Protein AF-A0A210P667-F1 (afdb_monomer)

Foldseek 3Di:
DDVVVLVVLVVVLVVLVVVLVVCVVVVVDDPVVNVVSVVVSVVSVVVSVVVVVVVVCCVVWPAKAKAWPDQEFEDDAQAQKTKTKIFIAAQWKKWKAWPVNPDDIFIDTHHRRRITMTIRHHAQTKIWIWTDDPRHIYDTDIHGYHGDDPNNAKFWDWVQFDLPRAAEDDPPPPQKDKTKTFIAAQKKKFKFFVVVVRDGPDIDTQHRRRIDIDIDGFWDQDQPTDQKTKIFMWIDDPRHDIDGPGMHIYGYPNHDDDPDPDDDLVVQLLVQLQVCAPPQQAPDWDADLVQLEIEGEHEQCVVVDDPVRVVVSVSVSQSSNQSSCVVSVHPRGKYFYAYPVGHTQWIDDPPDDIDGPD

Structure (mmCIF, N/CA/C/O backbone):
data_AF-A0A210P667-F1
#
_entry.id   AF-A0A210P667-F1
#
loop_
_atom_site.group_PDB
_atom_site.id
_atom_site.type_symbol
_atom_site.label_atom_id
_atom_site.label_alt_id
_atom_site.label_comp_id
_atom_site.label_asym_id
_atom_site.label_entity_id
_atom_site.label_seq_id
_atom_site.pdbx_PDB_ins_code
_atom_site.Cartn_x
_atom_site.Cartn_y
_atom_site.Cartn_z
_atom_site.occupancy
_atom_site.B_iso_or_equiv
_atom_site.auth_seq_id
_atom_site.auth_comp_id
_atom_site.auth_asym_id
_atom_site.auth_atom_id
_atom_site.pdbx_PDB_model_num
ATOM 1 N N . MET A 1 1 ? -23.126 5.119 45.490 1.00 53.50 1 MET A N 1
ATOM 2 C CA . MET A 1 1 ? -23.724 5.526 46.783 1.00 53.50 1 MET A CA 1
ATOM 3 C C . MET A 1 1 ? -23.906 4.265 47.613 1.00 53.50 1 MET A C 1
ATOM 5 O O . MET A 1 1 ? -24.492 3.319 47.110 1.00 53.50 1 MET A O 1
ATOM 9 N N . ASN A 1 2 ? -23.293 4.181 48.795 1.00 64.62 2 ASN A N 1
ATOM 10 C CA . ASN A 1 2 ? -23.228 2.934 49.566 1.00 64.62 2 ASN A CA 1
ATOM 11 C C . ASN A 1 2 ? -24.644 2.551 50.045 1.00 64.62 2 ASN A C 1
ATOM 13 O O . ASN A 1 2 ? -25.332 3.416 50.583 1.00 64.62 2 ASN A O 1
ATOM 17 N N . TYR A 1 3 ? -25.098 1.305 49.856 1.00 65.88 3 TYR A N 1
ATOM 18 C CA . TYR A 1 3 ? -26.460 0.865 50.236 1.00 65.88 3 TYR A CA 1
ATOM 19 C C . TYR A 1 3 ? -26.796 1.185 51.700 1.00 65.88 3 TYR A C 1
ATOM 21 O O . TYR A 1 3 ? -27.927 1.541 52.026 1.00 65.88 3 TYR A O 1
ATOM 29 N N . PHE A 1 4 ? -25.774 1.163 52.555 1.00 73.19 4 PHE A N 1
ATOM 30 C CA . PHE A 1 4 ? -25.828 1.609 53.942 1.00 73.19 4 PHE A CA 1
ATOM 31 C C . PHE A 1 4 ? -26.403 3.026 54.107 1.00 73.19 4 PHE A C 1
ATOM 33 O O . PHE A 1 4 ? -27.243 3.252 54.970 1.00 73.19 4 PHE A O 1
ATOM 40 N N . TRP A 1 5 ? -26.007 3.973 53.251 1.00 69.62 5 TRP A N 1
ATOM 41 C CA . TRP A 1 5 ? -26.458 5.365 53.312 1.00 69.62 5 TRP A CA 1
ATOM 42 C C . TRP A 1 5 ? -27.944 5.499 52.957 1.00 69.62 5 TRP A C 1
ATOM 44 O O . TRP A 1 5 ? -28.664 6.252 53.607 1.00 69.62 5 TRP A O 1
ATOM 54 N N . ILE A 1 6 ? -28.428 4.741 51.967 1.00 70.25 6 ILE A N 1
ATOM 55 C CA . ILE A 1 6 ? -29.850 4.734 51.587 1.00 70.25 6 ILE A CA 1
ATOM 56 C C . ILE A 1 6 ? -30.690 4.158 52.732 1.00 70.25 6 ILE A C 1
ATOM 58 O O . ILE A 1 6 ? -31.648 4.792 53.169 1.00 70.25 6 ILE A O 1
ATOM 62 N N . ILE A 1 7 ? -30.289 3.000 53.267 1.00 75.88 7 ILE A N 1
ATOM 63 C CA . ILE A 1 7 ? -30.988 2.327 54.371 1.00 75.88 7 ILE A CA 1
ATOM 64 C C . ILE A 1 7 ? -31.008 3.213 55.622 1.00 75.88 7 ILE A C 1
ATOM 66 O O . ILE A 1 7 ? -32.058 3.378 56.241 1.00 75.88 7 ILE A O 1
ATOM 70 N N . PHE A 1 8 ? -29.880 3.842 55.963 1.00 79.88 8 PHE A N 1
ATOM 71 C CA . PHE A 1 8 ? -29.777 4.744 57.108 1.00 79.88 8 PHE A CA 1
ATOM 72 C C . PHE A 1 8 ? -30.735 5.939 56.998 1.00 79.88 8 PHE A C 1
ATOM 74 O O . PHE A 1 8 ? -31.444 6.238 57.956 1.00 79.88 8 PHE A O 1
ATOM 81 N N . ASN A 1 9 ? -30.822 6.590 55.831 1.00 76.88 9 ASN A N 1
ATOM 82 C CA . ASN A 1 9 ? -31.728 7.732 55.656 1.00 76.88 9 ASN A CA 1
ATOM 83 C C . ASN A 1 9 ? -33.201 7.321 55.659 1.00 76.88 9 ASN A C 1
ATOM 85 O O . ASN A 1 9 ? -34.017 8.029 56.244 1.00 76.88 9 ASN A O 1
ATOM 89 N N . VAL A 1 10 ? -33.550 6.173 55.067 1.00 78.25 10 VAL A N 1
ATOM 90 C CA . VAL A 1 10 ? -34.922 5.642 55.140 1.00 78.25 10 VAL A CA 1
ATOM 91 C C . VAL A 1 10 ? -35.311 5.376 56.594 1.00 78.25 10 VAL A C 1
ATOM 93 O O . VAL A 1 10 ? -36.377 5.809 57.029 1.00 78.25 10 VAL A O 1
ATOM 96 N N . LEU A 1 11 ? -34.435 4.735 57.374 1.00 82.62 11 LEU A N 1
ATOM 97 C CA . LEU A 1 11 ? -34.672 4.490 58.799 1.00 82.62 11 LEU A CA 1
ATOM 98 C C . LEU A 1 11 ? -34.807 5.795 59.596 1.00 82.62 11 LEU A C 1
ATOM 100 O O . LEU A 1 11 ? -35.675 5.889 60.463 1.00 82.62 11 LEU A O 1
ATOM 104 N N . LEU A 1 12 ? -34.004 6.812 59.278 1.00 82.00 12 LEU A N 1
ATOM 105 C CA . LEU A 1 12 ? -34.053 8.117 59.938 1.00 82.00 12 LEU A CA 1
ATOM 106 C C . LEU A 1 12 ? -35.362 8.867 59.636 1.00 82.00 12 LEU A C 1
ATOM 108 O O . LEU A 1 12 ? -35.978 9.415 60.550 1.00 82.00 12 LEU A O 1
ATOM 112 N N . ILE A 1 13 ? -35.837 8.827 58.386 1.00 79.75 13 ILE A N 1
ATOM 113 C CA . ILE A 1 13 ? -37.135 9.393 57.984 1.00 79.75 13 ILE A CA 1
ATOM 114 C C . ILE A 1 13 ? -38.283 8.657 58.688 1.00 79.75 13 ILE A C 1
ATOM 116 O O . ILE A 1 13 ? -39.168 9.298 59.252 1.00 79.75 13 ILE A O 1
ATOM 120 N N . VAL A 1 14 ? -38.260 7.320 58.722 1.00 81.75 14 VAL A N 1
ATOM 121 C CA . VAL A 1 14 ? -39.281 6.519 59.423 1.00 81.75 14 VAL A CA 1
ATOM 122 C C . VAL A 1 14 ? -39.292 6.829 60.923 1.00 81.75 14 VAL A C 1
ATOM 124 O O . VAL A 1 14 ? -40.366 6.995 61.503 1.00 81.75 14 VAL A O 1
ATOM 127 N N . ALA A 1 15 ? -38.121 6.974 61.550 1.00 81.81 15 ALA A N 1
ATOM 128 C CA . ALA A 1 15 ? -38.004 7.346 62.957 1.00 81.81 15 ALA A CA 1
ATOM 129 C C . ALA A 1 15 ? -38.554 8.757 63.238 1.00 81.81 15 ALA A C 1
ATOM 131 O O . ALA A 1 15 ? -39.263 8.944 64.228 1.00 81.81 15 ALA A O 1
ATOM 132 N N . LEU A 1 16 ? -38.288 9.728 62.356 1.00 80.44 16 LEU A N 1
ATOM 133 C CA . LEU A 1 16 ? -38.834 11.086 62.449 1.00 80.44 16 LEU A CA 1
ATOM 134 C C . LEU A 1 16 ? -40.361 11.091 62.303 1.00 80.44 16 LEU A C 1
ATOM 136 O O . LEU A 1 16 ? -41.044 11.659 63.153 1.00 80.44 16 LEU A O 1
ATOM 140 N N . ILE A 1 17 ? -40.908 10.397 61.299 1.00 78.69 17 ILE A N 1
ATOM 141 C CA . ILE A 1 17 ? -42.362 10.272 61.090 1.00 78.69 17 ILE A CA 1
ATOM 142 C C . ILE A 1 17 ? -43.026 9.597 62.296 1.00 78.69 17 ILE A C 1
ATOM 144 O O . ILE A 1 17 ? -44.052 10.070 62.792 1.00 78.69 17 ILE A O 1
ATOM 148 N N . TYR A 1 18 ? -42.434 8.517 62.809 1.00 82.19 18 TYR A N 1
ATOM 149 C CA . TYR A 1 18 ? -42.928 7.825 63.997 1.00 82.19 18 TYR A CA 1
ATOM 150 C C . TYR A 1 18 ? -42.917 8.735 65.233 1.00 82.19 18 TYR A C 1
ATOM 152 O O . TYR A 1 18 ? -43.904 8.802 65.974 1.00 82.19 18 TYR A O 1
ATOM 160 N N . TRP A 1 19 ? -41.831 9.485 65.443 1.00 79.25 19 TRP A N 1
ATOM 161 C CA . TRP A 1 19 ? -41.716 10.442 66.542 1.00 79.25 19 TRP A CA 1
ATOM 162 C C . TRP A 1 19 ? -42.732 11.585 66.427 1.00 79.25 19 TRP A C 1
ATOM 164 O O . TRP A 1 19 ? -43.348 11.956 67.430 1.00 79.25 19 TRP A O 1
ATOM 174 N N . MET A 1 20 ? -42.976 12.092 65.215 1.00 73.38 20 MET A N 1
ATOM 175 C CA . MET A 1 20 ? -44.010 13.091 64.937 1.00 73.38 20 MET A CA 1
ATOM 176 C C . MET A 1 20 ? -45.410 12.564 65.273 1.00 73.38 20 MET A C 1
ATOM 178 O O . MET A 1 20 ? -46.147 13.224 66.009 1.00 73.38 20 MET A O 1
ATOM 182 N N . PHE A 1 21 ? -45.760 11.359 64.807 1.00 75.31 21 PHE A N 1
ATOM 183 C CA . PHE A 1 21 ? -47.050 10.719 65.096 1.00 75.31 21 PHE A CA 1
ATOM 184 C C . PHE A 1 21 ? -47.259 10.497 66.597 1.00 75.31 21 PHE A C 1
ATOM 186 O O . PHE A 1 21 ? -48.329 10.790 67.140 1.00 75.31 21 PHE A O 1
ATOM 193 N N . ARG A 1 22 ? -46.224 10.011 67.290 1.00 77.06 22 ARG A N 1
ATOM 194 C CA . ARG A 1 22 ? -46.264 9.773 68.737 1.00 77.06 22 ARG A CA 1
AT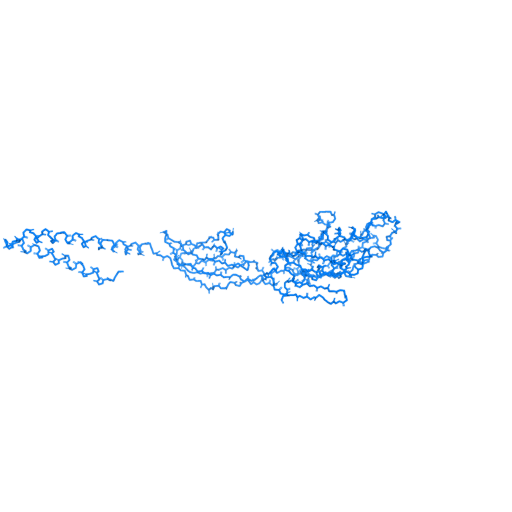OM 195 C C . ARG A 1 22 ? -46.409 11.079 69.523 1.00 77.06 22 ARG A C 1
ATOM 197 O O . ARG A 1 22 ? -47.236 11.154 70.433 1.00 77.06 22 ARG A O 1
ATOM 204 N N . SER A 1 23 ? -45.648 12.109 69.157 1.00 69.81 23 SER A N 1
ATOM 205 C CA . SER A 1 23 ? -45.685 13.427 69.802 1.00 69.81 23 SER A CA 1
ATOM 206 C C . SER A 1 23 ? -47.034 14.117 69.608 1.00 69.81 23 SER A C 1
ATOM 208 O O . SER A 1 23 ? -47.605 14.617 70.578 1.00 69.81 23 SER A O 1
ATOM 210 N N . TYR A 1 24 ? -47.594 14.059 68.397 1.00 69.31 24 TYR A N 1
ATOM 211 C CA . TYR A 1 24 ? -48.928 14.575 68.085 1.00 69.31 24 TYR A CA 1
ATOM 212 C C . TYR A 1 24 ? -50.022 13.908 68.938 1.00 69.31 24 TYR A C 1
ATOM 214 O O . TYR A 1 24 ? -50.833 14.594 69.561 1.00 69.31 24 TYR A O 1
ATOM 222 N N . LYS A 1 25 ? -49.994 12.572 69.062 1.00 71.44 25 LYS A N 1
ATOM 223 C CA . LYS A 1 25 ? -50.980 11.806 69.849 1.00 71.44 25 LYS A CA 1
ATOM 224 C C . LYS A 1 25 ? -50.902 12.093 71.357 1.00 71.44 25 LYS A C 1
ATOM 226 O O . LYS A 1 25 ? -51.908 12.002 72.053 1.00 71.44 25 LYS A O 1
ATOM 231 N N . SER A 1 26 ? -49.727 12.477 71.861 1.00 68.88 26 SER A N 1
ATOM 232 C CA . SER A 1 26 ? -49.485 12.757 73.287 1.00 68.88 26 SER A CA 1
ATOM 233 C C . SER A 1 26 ? -49.963 14.133 73.785 1.00 68.88 26 SER A C 1
ATOM 235 O O . SER A 1 26 ? -49.822 14.420 74.972 1.00 68.88 26 SER A O 1
ATOM 237 N N . LYS A 1 27 ? -50.477 15.012 72.907 1.00 62.75 27 LYS A N 1
ATOM 238 C CA . LYS A 1 27 ? -50.853 16.419 73.192 1.00 62.75 27 LYS A CA 1
ATOM 239 C C . LYS A 1 27 ? -49.737 17.327 73.761 1.00 62.75 27 LYS A C 1
ATOM 241 O O . LYS A 1 27 ? -49.975 18.518 73.928 1.00 62.75 27 LYS A O 1
ATOM 246 N N . LYS A 1 28 ? -48.508 16.834 73.976 1.00 63.00 28 LYS A N 1
ATOM 247 C CA . LYS A 1 28 ? -47.304 17.619 74.335 1.00 63.00 28 LYS A CA 1
ATOM 248 C C . LYS A 1 28 ? -46.491 18.031 73.099 1.00 63.00 28 LYS A C 1
ATOM 250 O O . LYS A 1 28 ? -45.280 17.831 73.045 1.00 63.00 28 LYS A O 1
ATOM 255 N N . TYR A 1 29 ? -47.147 18.552 72.065 1.00 63.81 29 TYR A N 1
ATOM 256 C CA . TYR A 1 29 ? -46.467 18.848 70.804 1.00 63.81 29 TYR A CA 1
ATOM 257 C C . TYR A 1 29 ? -45.918 20.283 70.787 1.00 63.81 29 TYR A C 1
ATOM 259 O O . TYR A 1 29 ? -46.645 21.251 71.003 1.00 63.81 29 TYR A O 1
ATOM 267 N N . ASN A 1 30 ? -44.619 20.419 70.515 1.00 73.81 30 ASN A N 1
ATOM 268 C CA . ASN A 1 30 ? -43.990 21.707 70.243 1.00 73.81 30 ASN A CA 1
ATOM 269 C C . ASN A 1 30 ? -44.111 22.004 68.740 1.00 73.81 30 ASN A C 1
ATOM 271 O O . ASN A 1 30 ? -43.529 21.291 67.917 1.00 73.81 30 ASN A O 1
ATOM 275 N N . LYS A 1 31 ? -44.861 23.059 68.389 1.00 70.94 31 LYS A N 1
ATOM 276 C CA . LYS A 1 31 ? -45.136 23.439 66.992 1.00 70.94 31 LYS A CA 1
ATOM 277 C C . LYS A 1 31 ? -43.866 23.661 66.178 1.00 70.94 31 LYS A C 1
ATOM 279 O O . LYS A 1 31 ? -43.804 23.262 65.020 1.00 70.94 31 LYS A O 1
ATOM 284 N N . ILE A 1 32 ? -42.848 24.245 66.805 1.00 73.50 32 ILE A N 1
ATOM 285 C CA . ILE A 1 32 ? -41.579 24.583 66.161 1.00 73.50 32 ILE A CA 1
ATOM 286 C C . ILE A 1 32 ? -40.814 23.302 65.806 1.00 73.50 32 ILE A C 1
ATOM 288 O O . ILE A 1 32 ? -40.391 23.139 64.666 1.00 73.50 32 ILE A O 1
ATOM 292 N N . LEU A 1 33 ? -40.714 22.348 66.740 1.00 69.75 33 LEU A N 1
ATOM 293 C CA . LEU A 1 33 ? -40.039 21.067 66.491 1.00 69.75 33 LEU A CA 1
ATOM 294 C C . LEU A 1 33 ? -40.752 20.226 65.425 1.00 69.75 33 LEU A C 1
ATOM 296 O O . LEU A 1 33 ? -40.092 19.562 64.629 1.00 69.75 33 LEU A O 1
ATOM 300 N N . PHE A 1 34 ? -42.084 20.285 65.368 1.00 71.69 34 PHE A N 1
ATOM 301 C CA . PHE A 1 34 ? -42.852 19.604 64.326 1.00 71.69 34 PHE A CA 1
ATOM 302 C C . PHE A 1 34 ? -42.554 20.179 62.935 1.00 71.69 34 PHE A C 1
ATOM 304 O O . PHE A 1 34 ? -42.222 19.426 62.021 1.00 71.69 34 PHE A O 1
ATOM 311 N N . VAL A 1 35 ? -42.587 21.506 62.777 1.00 75.94 35 VAL A N 1
ATOM 312 C CA . VAL A 1 35 ? -42.268 22.164 61.497 1.00 75.94 35 VAL A CA 1
ATOM 313 C C . VAL A 1 35 ? -40.822 21.884 61.075 1.00 75.94 35 VAL A C 1
ATOM 315 O O . VAL A 1 35 ? -40.589 21.521 59.924 1.00 75.94 35 VAL A O 1
ATOM 318 N N . ILE A 1 36 ? -39.864 21.949 62.007 1.00 77.88 36 ILE A N 1
ATOM 319 C CA . ILE A 1 36 ? -38.461 21.596 61.738 1.00 77.88 36 ILE A CA 1
ATOM 320 C C . ILE A 1 36 ? -38.349 20.144 61.254 1.00 77.88 36 ILE A C 1
ATOM 322 O O . ILE A 1 36 ? -37.668 19.885 60.268 1.00 77.88 36 ILE A O 1
ATOM 326 N N . SER A 1 37 ? -39.053 19.197 61.884 1.00 70.56 37 SER A N 1
ATOM 327 C CA . SER A 1 37 ? -39.006 17.785 61.476 1.00 70.56 37 SER A CA 1
ATOM 328 C C . SER A 1 37 ? -39.593 17.527 60.082 1.00 70.56 37 SER A C 1
ATOM 330 O O . SER A 1 37 ? -39.047 16.707 59.340 1.00 70.56 37 SER A O 1
ATOM 332 N N . VAL A 1 38 ? -40.639 18.263 59.679 1.00 75.56 38 VAL A N 1
ATOM 333 C CA . VAL A 1 38 ? -41.187 18.216 58.311 1.00 75.56 38 VAL A CA 1
ATOM 334 C C . VAL A 1 38 ? -40.153 18.732 57.313 1.00 75.56 38 VAL A C 1
ATOM 336 O O . VAL A 1 38 ? -39.873 18.060 56.324 1.00 75.56 38 VAL A O 1
ATOM 339 N N . ILE A 1 39 ? -39.548 19.891 57.592 1.00 79.12 39 ILE A N 1
ATOM 340 C CA . ILE A 1 39 ? -38.541 20.508 56.719 1.00 79.12 39 ILE A CA 1
ATOM 341 C C . ILE A 1 39 ? -37.332 19.578 56.552 1.00 79.12 39 ILE A C 1
ATOM 343 O O . ILE A 1 39 ? -36.920 19.308 55.427 1.00 79.12 39 ILE A O 1
ATOM 347 N N . VAL A 1 40 ? -36.808 19.025 57.651 1.00 79.81 40 VAL A N 1
ATOM 348 C CA . VAL A 1 40 ? -35.687 18.070 57.624 1.00 79.81 40 VAL A CA 1
ATOM 349 C C . VAL A 1 40 ? -36.051 16.818 56.822 1.00 79.81 40 VAL A C 1
ATOM 351 O O . VAL A 1 40 ? -35.256 16.374 56.000 1.00 79.81 40 VAL A O 1
ATOM 354 N N . SER A 1 41 ? -37.262 16.280 56.987 1.00 72.06 41 SER A N 1
ATOM 355 C CA . SER A 1 41 ? -37.706 15.098 56.235 1.00 72.06 41 SER A CA 1
ATOM 356 C C . SER A 1 41 ? -37.789 15.371 54.729 1.00 72.06 41 SER A C 1
ATOM 358 O O . SER A 1 41 ? -37.310 14.563 53.939 1.00 72.06 41 SER A O 1
ATOM 360 N N . VAL A 1 42 ? -38.330 16.524 54.316 1.00 76.75 42 VAL A N 1
ATOM 361 C CA . VAL A 1 42 ? -38.397 16.922 52.897 1.00 76.75 42 VAL A CA 1
ATOM 362 C C . VAL A 1 42 ? -36.996 17.104 52.306 1.00 76.75 42 VAL A C 1
ATOM 364 O O . VAL A 1 42 ? -36.725 16.600 51.217 1.00 76.75 42 VAL A O 1
ATOM 367 N N . ILE A 1 43 ? -36.083 17.752 53.040 1.00 79.75 43 ILE A N 1
ATOM 368 C CA . ILE A 1 43 ? -34.687 17.940 52.614 1.00 79.75 43 ILE A CA 1
ATOM 369 C C . ILE A 1 43 ? -33.972 16.593 52.442 1.00 79.75 43 ILE A C 1
ATOM 371 O O . ILE A 1 43 ? -33.195 16.442 51.504 1.00 79.75 43 ILE A O 1
ATOM 375 N N . LEU A 1 44 ? -34.250 15.605 53.299 1.00 77.25 44 LEU A N 1
ATOM 376 C CA . LEU A 1 44 ? -33.646 14.270 53.218 1.00 77.25 44 LEU A CA 1
ATOM 377 C C . LEU A 1 44 ? -34.231 13.398 52.093 1.00 77.25 44 LEU A C 1
ATOM 379 O O . LEU A 1 44 ? -33.525 12.540 51.566 1.00 77.25 44 LEU A O 1
ATOM 383 N N . ILE A 1 45 ? -35.485 13.618 51.684 1.00 76.31 45 ILE A N 1
ATOM 384 C CA . ILE A 1 45 ? -36.140 12.852 50.606 1.00 76.31 45 ILE A CA 1
ATOM 385 C C . ILE A 1 45 ? -35.543 13.174 49.228 1.00 76.31 45 ILE A C 1
ATOM 387 O O . ILE A 1 45 ? -35.372 12.270 48.412 1.00 76.31 45 ILE A O 1
ATOM 391 N N . ILE A 1 46 ? -35.184 14.434 48.966 1.00 75.44 46 ILE A N 1
ATOM 392 C CA . ILE A 1 46 ? -34.637 14.884 47.672 1.00 75.44 46 ILE A CA 1
ATOM 393 C C . ILE A 1 46 ? -33.357 14.115 47.258 1.00 75.44 46 ILE A C 1
ATOM 395 O O . ILE A 1 46 ? -33.342 13.538 46.167 1.00 75.44 46 ILE A O 1
ATOM 399 N N . PRO A 1 47 ? -32.290 14.027 48.081 1.00 72.12 47 PRO A N 1
ATOM 400 C CA . PRO A 1 47 ? -31.093 13.257 47.735 1.00 72.12 47 PRO A CA 1
ATOM 401 C C . PRO A 1 47 ? -31.359 11.745 47.661 1.00 72.12 47 PRO A C 1
ATOM 403 O O . PRO A 1 47 ? -30.689 11.043 46.904 1.00 72.12 47 PRO A O 1
ATOM 406 N N . LEU A 1 48 ? -32.355 11.239 48.396 1.00 72.00 48 LEU A N 1
ATOM 407 C CA . LEU A 1 48 ? -32.766 9.833 48.375 1.00 72.00 48 LEU A CA 1
ATOM 408 C C . LEU A 1 48 ? -33.444 9.470 47.046 1.00 72.00 48 LEU A C 1
ATOM 410 O O . LEU A 1 48 ? -33.070 8.477 46.424 1.00 72.00 48 LEU A O 1
ATOM 414 N N . LEU A 1 49 ? -34.366 10.311 46.567 1.00 72.38 49 LEU A N 1
ATOM 415 C CA . LEU A 1 49 ? -35.002 10.174 45.253 1.00 72.38 49 LEU A CA 1
ATOM 416 C C . LEU A 1 49 ? -33.970 10.260 44.125 1.00 72.38 49 LEU A C 1
ATOM 418 O O . LEU A 1 49 ? -33.954 9.392 43.256 1.00 72.38 49 LEU A O 1
ATOM 422 N N . ASN A 1 50 ? -33.050 11.228 44.175 1.00 72.19 50 ASN A N 1
ATOM 423 C CA . ASN A 1 50 ? -31.972 11.339 43.186 1.00 72.19 50 ASN A CA 1
ATOM 424 C C . ASN A 1 50 ? -31.048 10.106 43.191 1.00 72.19 50 ASN A C 1
ATOM 426 O O . ASN A 1 50 ? -30.640 9.624 42.131 1.00 72.19 50 ASN A O 1
ATOM 430 N N . GLY A 1 51 ? -30.747 9.550 44.369 1.00 68.38 51 GLY A N 1
ATOM 431 C CA . GLY A 1 51 ? -29.991 8.305 44.506 1.00 68.38 51 GLY A CA 1
ATOM 432 C C . GLY A 1 51 ? -30.726 7.090 43.928 1.00 68.38 51 GLY A C 1
ATOM 433 O O . GLY A 1 51 ? -30.124 6.276 43.236 1.00 68.38 51 GLY A O 1
ATOM 434 N N . ILE A 1 52 ? -32.034 6.967 44.164 1.00 70.62 52 ILE A N 1
ATOM 435 C CA . ILE A 1 52 ? -32.853 5.873 43.617 1.00 70.62 52 ILE A CA 1
ATOM 436 C C . ILE A 1 52 ? -32.963 5.984 42.092 1.00 70.62 52 ILE A C 1
ATOM 438 O O . ILE A 1 52 ? -32.755 4.990 41.400 1.00 70.62 52 ILE A O 1
ATOM 442 N N . VAL A 1 53 ? -33.234 7.180 41.561 1.00 71.56 53 VAL A N 1
ATOM 443 C CA . VAL A 1 53 ? -33.376 7.419 40.115 1.00 71.56 53 VAL A CA 1
ATOM 444 C C . VAL A 1 53 ? -32.062 7.163 39.377 1.00 71.56 53 VAL A C 1
ATOM 446 O O . VAL A 1 53 ? -32.063 6.477 38.361 1.00 71.56 53 VAL A O 1
ATOM 449 N N . SER A 1 54 ? -30.928 7.637 39.903 1.00 66.31 54 SER A N 1
ATOM 450 C CA . SER A 1 54 ? -29.612 7.379 39.297 1.00 66.31 54 SER A CA 1
ATOM 451 C C . SER A 1 54 ? -29.218 5.897 39.332 1.00 66.31 54 SER A C 1
ATOM 453 O O . SER A 1 54 ? -28.667 5.383 38.357 1.00 66.31 54 SER A O 1
ATOM 455 N N . ASN A 1 55 ? -29.558 5.173 40.405 1.00 68.00 55 ASN A N 1
ATOM 456 C CA . ASN A 1 55 ? -29.340 3.727 40.471 1.00 68.00 55 ASN A CA 1
ATOM 457 C C . ASN A 1 55 ? -30.258 2.975 39.492 1.00 68.00 55 ASN A C 1
ATOM 459 O O . ASN A 1 55 ? -29.781 2.106 38.764 1.00 68.00 55 ASN A O 1
ATOM 463 N N . ALA A 1 56 ? -31.539 3.345 39.401 1.00 71.25 56 ALA A N 1
ATOM 464 C CA . ALA A 1 56 ? -32.467 2.765 38.431 1.00 71.25 56 ALA A CA 1
ATOM 465 C C . ALA A 1 56 ? -32.000 3.010 36.984 1.00 71.25 56 ALA A C 1
ATOM 467 O O . ALA A 1 56 ? -31.954 2.074 36.187 1.00 71.25 56 ALA A O 1
ATOM 468 N N . ASP A 1 57 ? -31.555 4.226 36.659 1.00 72.38 57 ASP A N 1
ATOM 469 C CA . ASP A 1 57 ? -31.012 4.563 35.340 1.00 72.38 57 ASP A CA 1
ATOM 470 C C . ASP A 1 57 ? -29.732 3.777 35.011 1.00 72.38 57 ASP A C 1
ATOM 472 O O . ASP A 1 57 ? -29.533 3.364 33.875 1.00 72.38 57 ASP A O 1
ATOM 476 N N . SER A 1 58 ? -28.866 3.485 35.985 1.00 68.06 58 SER A N 1
ATOM 477 C CA . SER A 1 58 ? -27.681 2.649 35.728 1.00 68.06 58 SER A CA 1
ATOM 478 C C . SER A 1 58 ? -28.003 1.171 35.458 1.00 68.06 58 SER A C 1
ATOM 480 O O . SER A 1 58 ? -27.249 0.514 34.743 1.00 68.06 58 SER A O 1
ATOM 482 N N . ILE A 1 59 ? -29.133 0.662 35.963 1.00 71.12 59 ILE A N 1
ATOM 483 C CA . ILE A 1 59 ? -29.619 -0.703 35.695 1.00 71.12 59 ILE A CA 1
ATOM 484 C C . ILE A 1 59 ? -30.313 -0.776 34.330 1.00 71.12 59 ILE A C 1
ATOM 486 O O . ILE A 1 59 ? -30.090 -1.714 33.567 1.00 71.12 59 ILE A O 1
ATOM 490 N N . ILE A 1 60 ? -31.146 0.217 34.007 1.00 75.50 60 ILE A N 1
ATOM 491 C CA . ILE A 1 60 ? -31.931 0.234 32.764 1.00 75.50 60 ILE A CA 1
ATOM 492 C C . ILE A 1 60 ? -31.058 0.709 31.589 1.00 75.50 60 ILE A C 1
ATOM 494 O O . ILE A 1 60 ? -31.209 0.243 30.455 1.00 75.50 60 ILE A O 1
ATOM 498 N N . HIS A 1 61 ? -30.131 1.637 31.829 1.00 80.62 61 HIS A N 1
ATOM 499 C CA . HIS A 1 61 ? -29.223 2.232 30.845 1.00 80.62 61 HIS A CA 1
ATOM 500 C C . HIS A 1 61 ? -27.766 2.106 31.324 1.00 80.62 61 HIS A C 1
ATOM 502 O O . HIS A 1 61 ? -27.140 3.103 31.699 1.00 80.62 61 HIS A O 1
ATOM 508 N N . PRO A 1 62 ? -27.198 0.888 31.332 1.00 83.75 62 PRO A N 1
ATOM 509 C CA . PRO A 1 62 ? -25.830 0.676 31.786 1.00 83.75 62 PRO A CA 1
ATOM 510 C C . PRO A 1 62 ? -24.814 1.378 30.879 1.00 83.75 62 PRO A C 1
ATOM 512 O O . PRO A 1 62 ? -24.944 1.385 29.651 1.00 83.75 62 PRO A O 1
ATOM 515 N N . THR A 1 63 ? -23.775 1.948 31.493 1.00 89.38 63 THR A N 1
ATOM 516 C CA . THR A 1 63 ? -22.615 2.481 30.771 1.00 89.38 63 THR A CA 1
ATOM 517 C C . THR A 1 63 ? -21.901 1.330 30.060 1.00 89.38 63 THR A C 1
ATOM 519 O O . THR A 1 63 ? -21.605 0.319 30.703 1.00 89.38 63 THR A O 1
ATOM 522 N N . PRO A 1 64 ? -21.621 1.431 28.749 1.00 93.88 64 PRO A N 1
ATOM 523 C CA . PRO A 1 64 ? -20.894 0.380 28.056 1.00 93.88 64 PRO A CA 1
ATOM 524 C C . PRO A 1 64 ? -19.462 0.266 28.576 1.00 93.88 64 PRO A C 1
ATOM 526 O O . PRO A 1 64 ? -18.789 1.271 28.782 1.00 93.88 64 PRO A O 1
ATOM 529 N N . PHE A 1 65 ? -18.985 -0.964 28.756 1.00 94.31 65 PHE A N 1
ATOM 530 C CA . PHE A 1 65 ? -17.560 -1.247 28.937 1.00 94.31 65 PHE A CA 1
ATOM 531 C C . PHE A 1 65 ? -16.901 -1.477 27.575 1.00 94.31 65 PHE A C 1
ATOM 533 O O . PHE A 1 65 ? -17.594 -1.698 26.581 1.00 94.31 65 PHE A O 1
ATOM 540 N N . LEU A 1 66 ? -15.573 -1.466 27.518 1.00 96.50 66 LEU A N 1
ATOM 541 C CA . LEU A 1 66 ? -14.835 -1.813 26.309 1.00 96.50 66 LEU A CA 1
ATOM 542 C C . LEU A 1 66 ? -13.665 -2.729 26.665 1.00 96.50 66 LEU A C 1
ATOM 544 O O . LEU A 1 66 ? -12.815 -2.373 27.476 1.00 96.50 66 LEU A O 1
ATOM 548 N N . LYS A 1 67 ? -13.624 -3.910 26.049 1.00 96.31 67 LYS A N 1
ATOM 549 C CA . LYS A 1 67 ? -12.535 -4.877 26.193 1.00 96.31 67 LYS A CA 1
ATOM 550 C C . LYS A 1 67 ? -12.041 -5.269 24.810 1.00 96.31 67 LYS A C 1
ATOM 552 O O . LYS A 1 67 ? -12.801 -5.779 23.996 1.00 96.31 67 LYS A O 1
ATOM 557 N N . LEU A 1 68 ? -10.768 -5.017 24.538 1.00 95.06 68 LEU A N 1
ATOM 558 C CA . LEU A 1 68 ? -10.157 -5.308 23.244 1.00 95.06 68 LEU A CA 1
ATOM 559 C C . LEU A 1 68 ? -9.342 -6.591 23.338 1.00 95.06 68 LEU A C 1
ATOM 561 O O . LEU A 1 68 ? -8.701 -6.847 24.356 1.00 95.06 68 LEU A O 1
ATOM 565 N N . ARG A 1 69 ? -9.350 -7.390 22.268 1.00 92.50 69 ARG A N 1
ATOM 566 C CA . ARG A 1 69 ? -8.534 -8.609 22.197 1.00 92.50 69 ARG A CA 1
ATOM 567 C C . ARG A 1 69 ? -7.039 -8.294 22.110 1.00 92.50 69 ARG A C 1
ATOM 569 O O . ARG A 1 69 ? -6.229 -9.052 22.628 1.00 92.50 69 ARG A O 1
ATOM 576 N N . SER A 1 70 ? -6.690 -7.190 21.457 1.00 90.50 70 SER A N 1
ATOM 577 C CA . SER A 1 70 ? -5.335 -6.648 21.387 1.00 90.50 70 SER A CA 1
ATOM 578 C C . SER A 1 70 ? -5.403 -5.130 21.267 1.00 90.50 70 SER A C 1
ATOM 580 O O . SER A 1 70 ? -6.377 -4.599 20.731 1.00 90.50 70 SER A O 1
ATOM 582 N N . LYS A 1 71 ? -4.364 -4.450 21.755 1.00 90.50 71 LYS A N 1
ATOM 583 C CA . LYS A 1 71 ? -4.131 -3.025 21.485 1.00 90.50 71 LYS A CA 1
ATOM 584 C C . LYS A 1 71 ? -3.223 -2.797 20.273 1.00 90.50 71 LYS A C 1
ATOM 586 O O . LYS A 1 71 ? -3.294 -1.735 19.680 1.00 90.50 71 LYS A O 1
ATOM 591 N N . ASN A 1 72 ? -2.449 -3.810 19.883 1.00 89.81 72 ASN A N 1
ATOM 592 C CA . ASN A 1 72 ? -1.577 -3.779 18.711 1.00 89.81 72 ASN A CA 1
ATOM 593 C C . ASN A 1 72 ? -2.153 -4.720 17.653 1.00 89.81 72 ASN A C 1
ATOM 595 O O . ASN A 1 72 ? -2.240 -5.940 17.867 1.00 89.81 72 ASN A O 1
ATOM 599 N N . ILE A 1 73 ? -2.611 -4.156 16.543 1.00 91.50 73 ILE A N 1
ATOM 600 C CA . ILE A 1 73 ? -3.278 -4.884 15.469 1.00 91.50 73 ILE A CA 1
ATOM 601 C C . ILE A 1 73 ? -2.255 -5.210 14.393 1.00 91.50 73 ILE A C 1
ATOM 603 O O . ILE A 1 73 ? -1.702 -4.320 13.765 1.00 91.50 73 ILE A O 1
ATOM 607 N N . HIS A 1 74 ? -2.030 -6.501 14.172 1.00 85.06 74 HIS A N 1
ATOM 608 C CA . HIS A 1 74 ? -1.135 -6.975 13.122 1.00 85.06 74 HIS A CA 1
ATOM 609 C C . HIS A 1 74 ? -1.941 -7.276 11.860 1.00 85.06 74 HIS A C 1
ATOM 611 O O . HIS A 1 74 ? -2.931 -8.021 11.911 1.00 85.06 74 HIS A O 1
ATOM 617 N N . ILE A 1 75 ? -1.505 -6.721 10.731 1.00 81.31 75 ILE A N 1
ATOM 618 C CA . ILE A 1 75 ? -2.017 -7.072 9.409 1.00 81.31 75 ILE A CA 1
ATOM 619 C C . ILE A 1 75 ? -1.303 -8.351 8.963 1.00 81.31 75 ILE A C 1
ATOM 621 O O . ILE A 1 75 ? -0.085 -8.451 9.025 1.00 81.31 75 ILE A O 1
ATOM 625 N N . ASN A 1 76 ? -2.065 -9.367 8.552 1.00 80.88 76 ASN A N 1
ATOM 626 C CA . ASN A 1 76 ? -1.525 -10.702 8.287 1.00 80.88 76 ASN A CA 1
ATOM 627 C C . ASN A 1 76 ? -1.860 -11.204 6.881 1.00 80.88 76 ASN A C 1
ATOM 629 O O . ASN A 1 76 ? -2.957 -10.979 6.357 1.00 80.88 76 ASN A O 1
ATOM 633 N N . GLY A 1 77 ? -0.951 -12.001 6.318 1.00 84.81 77 GLY A N 1
ATOM 634 C CA . GLY A 1 77 ? -1.152 -12.692 5.047 1.00 84.81 77 GLY A CA 1
ATOM 635 C C . GLY A 1 77 ? -1.193 -11.725 3.867 1.00 84.81 77 GLY A C 1
ATOM 636 O O . GLY A 1 77 ? -0.265 -10.947 3.672 1.00 84.81 77 GLY A O 1
ATOM 637 N N . THR A 1 78 ? -2.253 -11.796 3.061 1.00 83.56 78 THR A N 1
ATOM 638 C CA . THR A 1 78 ? -2.426 -10.935 1.879 1.00 83.56 78 THR A CA 1
ATOM 639 C C . THR A 1 78 ? -3.328 -9.724 2.133 1.00 83.56 78 THR A C 1
ATOM 641 O O . THR A 1 78 ? -3.762 -9.077 1.188 1.00 83.56 78 THR A O 1
ATOM 644 N N . HIS A 1 79 ? -3.693 -9.451 3.386 1.00 84.25 79 HIS A N 1
ATOM 645 C CA . HIS A 1 79 ? -4.558 -8.320 3.716 1.00 84.25 79 HIS A CA 1
ATOM 646 C C . HIS A 1 79 ? -3.756 -7.020 3.761 1.00 84.25 79 HIS A C 1
ATOM 648 O O . HIS A 1 79 ? -2.572 -7.028 4.074 1.00 84.25 79 HIS A O 1
ATOM 654 N N . THR A 1 80 ? -4.434 -5.908 3.496 1.00 81.88 80 THR A N 1
ATOM 655 C CA . THR A 1 80 ? -3.852 -4.555 3.479 1.00 81.88 80 THR A CA 1
ATOM 656 C C . THR A 1 80 ? -4.492 -3.642 4.520 1.00 81.88 80 THR A C 1
ATOM 658 O O . THR A 1 80 ? -4.259 -2.443 4.515 1.00 81.88 80 THR A O 1
ATOM 661 N N . LYS A 1 81 ? -5.389 -4.190 5.347 1.00 88.62 81 LYS A N 1
ATOM 662 C CA . LYS A 1 81 ? -6.125 -3.466 6.381 1.00 88.62 81 LYS A CA 1
ATOM 663 C C . LYS A 1 81 ? -6.212 -4.306 7.645 1.00 88.62 81 LYS A C 1
ATOM 665 O O . LYS A 1 81 ? -6.395 -5.528 7.581 1.00 88.62 81 LYS A O 1
ATOM 670 N N . GLY A 1 82 ? -6.119 -3.640 8.788 1.00 88.31 82 GLY A N 1
ATOM 671 C CA . GLY A 1 82 ? -6.241 -4.238 10.107 1.00 88.31 82 GLY A CA 1
ATOM 672 C C . GLY A 1 82 ? -7.673 -4.655 10.441 1.00 88.31 82 GLY A C 1
ATOM 673 O O . GLY A 1 82 ? -8.662 -4.169 9.876 1.00 88.31 82 GLY A O 1
ATOM 674 N N . VAL A 1 83 ? -7.781 -5.578 11.400 1.00 95.00 83 VAL A N 1
ATOM 675 C CA . VAL A 1 83 ? -9.060 -6.024 11.958 1.00 95.00 83 VAL A CA 1
ATOM 676 C C . VAL A 1 83 ? -8.983 -6.023 13.479 1.00 95.00 83 VAL A C 1
ATOM 678 O O . VAL A 1 83 ? -8.198 -6.763 14.073 1.00 95.00 83 VAL A O 1
ATOM 681 N N . LEU A 1 84 ? -9.851 -5.238 14.112 1.00 96.44 84 LEU A N 1
ATOM 682 C CA . LEU A 1 84 ? -10.006 -5.201 15.561 1.00 96.44 84 LEU A CA 1
ATOM 683 C C . LEU A 1 84 ? -11.176 -6.086 15.994 1.00 96.44 84 LEU A C 1
ATOM 685 O O . LEU A 1 84 ? -12.280 -6.005 15.454 1.00 96.44 84 LEU A O 1
ATOM 689 N N . TYR A 1 85 ? -10.940 -6.874 17.039 1.00 97.12 85 TYR A N 1
ATOM 690 C CA . TYR A 1 85 ? -11.966 -7.640 17.738 1.00 97.12 85 TYR A CA 1
ATOM 691 C C . TYR A 1 85 ? -12.059 -7.186 19.191 1.00 97.12 85 TYR A C 1
ATOM 693 O O . TYR A 1 85 ? -11.037 -6.965 19.852 1.00 97.12 85 TYR A O 1
ATOM 701 N N . GLY A 1 86 ? -13.280 -7.111 19.705 1.00 97.44 86 GLY A N 1
ATOM 702 C CA . GLY A 1 86 ? -13.509 -6.772 21.099 1.00 97.44 86 GLY A CA 1
ATOM 703 C C . GLY A 1 86 ? -14.913 -7.096 21.584 1.00 97.44 86 GLY A C 1
ATOM 704 O O . GLY A 1 86 ? -15.746 -7.654 20.868 1.00 97.44 86 GLY A O 1
ATOM 705 N N . GLU A 1 87 ? -15.147 -6.727 22.834 1.00 97.75 87 GLU A N 1
ATOM 706 C CA . GLU A 1 87 ? -16.366 -6.961 23.593 1.00 97.75 87 GLU A CA 1
ATOM 707 C C . GLU A 1 87 ? -16.818 -5.658 24.262 1.00 97.75 87 GLU A C 1
ATOM 709 O O . GLU A 1 87 ? -16.013 -4.846 24.727 1.00 97.75 87 GLU A O 1
ATOM 714 N N . THR A 1 88 ? -18.128 -5.457 24.296 1.00 97.50 88 THR A N 1
ATOM 715 C CA . THR A 1 88 ? -18.826 -4.358 24.963 1.00 97.50 88 THR A CA 1
ATOM 716 C C . THR A 1 88 ? -20.246 -4.822 25.315 1.00 97.50 88 THR A C 1
ATOM 718 O O . THR A 1 88 ? -20.593 -5.989 25.141 1.00 97.50 88 THR A O 1
ATOM 721 N N . LEU A 1 89 ? -21.111 -3.931 25.798 1.00 95.19 89 LEU A N 1
ATOM 722 C CA . LEU A 1 89 ? -22.525 -4.256 25.970 1.00 95.19 89 LEU A CA 1
ATOM 723 C C . LEU A 1 89 ? -23.163 -4.623 24.628 1.00 95.19 89 LEU A C 1
ATOM 725 O O . LEU A 1 89 ? -22.843 -4.030 23.597 1.00 95.19 89 LEU A O 1
ATOM 729 N N . SER A 1 90 ? -24.118 -5.550 24.641 1.00 94.75 90 SER A N 1
ATOM 730 C CA . SER A 1 90 ? -24.854 -5.961 23.443 1.00 94.75 90 SER A CA 1
ATOM 731 C C . SER A 1 90 ? -25.487 -4.777 22.712 1.00 94.75 90 SER A C 1
ATOM 733 O O . SER A 1 90 ? -25.988 -3.840 23.342 1.00 94.75 90 SER A O 1
ATOM 735 N N . ASN A 1 91 ? -25.491 -4.818 21.379 1.00 94.25 91 ASN A N 1
ATOM 736 C CA . ASN A 1 91 ? -26.090 -3.788 20.526 1.00 94.25 91 ASN A CA 1
ATOM 737 C C . ASN A 1 91 ? -25.550 -2.357 20.739 1.00 94.25 91 ASN A C 1
ATOM 739 O O . ASN A 1 91 ? -26.245 -1.392 20.412 1.00 94.25 91 ASN A O 1
ATOM 743 N N . SER A 1 92 ? -24.339 -2.204 21.276 1.00 96.31 92 SER A N 1
ATOM 744 C CA . SER A 1 92 ? -23.680 -0.903 21.444 1.00 96.31 92 SER A CA 1
ATOM 745 C C . SER A 1 92 ? -23.017 -0.463 20.149 1.00 96.31 92 SER A C 1
ATOM 747 O O . SER A 1 92 ? -22.523 -1.286 19.378 1.00 96.31 92 SER A O 1
ATOM 749 N N . LYS A 1 93 ? -22.970 0.849 19.925 1.00 97.50 93 LYS A N 1
ATOM 750 C CA . LYS A 1 93 ? -22.195 1.457 18.844 1.00 97.50 93 LYS A CA 1
ATOM 751 C C . LYS A 1 93 ? -20.735 1.529 19.282 1.00 97.50 93 LYS A C 1
ATOM 753 O O . LYS A 1 93 ? -20.461 2.064 20.348 1.00 97.50 93 LYS A O 1
ATOM 758 N N . VAL A 1 94 ? -19.807 1.018 18.489 1.00 97.69 94 VAL A N 1
ATOM 759 C CA . VAL A 1 94 ? -18.364 1.168 18.704 1.00 97.69 94 VAL A CA 1
ATOM 760 C C . VAL A 1 94 ? -17.840 2.117 17.641 1.00 97.69 94 VAL A C 1
ATOM 762 O O . VAL A 1 94 ? -18.113 1.936 16.457 1.00 97.69 94 VAL A O 1
ATOM 765 N N . ILE A 1 95 ? -17.145 3.156 18.081 1.00 96.12 95 ILE A N 1
ATOM 766 C CA . ILE A 1 95 ? -16.616 4.223 17.239 1.00 96.12 95 ILE A CA 1
ATOM 767 C C . ILE A 1 95 ? -15.102 4.177 17.373 1.00 96.12 95 ILE A C 1
ATOM 769 O O . ILE A 1 95 ? -14.586 4.265 18.487 1.00 96.12 95 ILE A O 1
ATOM 773 N N . LEU A 1 96 ? -14.417 4.033 16.249 1.00 95.12 96 LEU A N 1
ATOM 774 C CA . LEU A 1 96 ? -12.982 4.189 16.136 1.00 95.12 96 LEU A CA 1
ATOM 775 C C . LEU A 1 96 ? -12.744 5.506 15.413 1.00 95.12 96 LEU A C 1
ATOM 777 O O . LEU A 1 96 ? -13.307 5.744 14.345 1.00 95.12 96 LEU A O 1
ATOM 781 N N . LYS A 1 97 ? -11.969 6.375 16.042 1.00 90.88 97 LYS A N 1
ATOM 782 C CA . LYS A 1 97 ? -11.551 7.649 15.472 1.00 90.88 97 LYS A CA 1
ATOM 783 C C . LYS A 1 97 ? -10.060 7.610 15.256 1.00 90.88 97 LYS A C 1
ATOM 785 O O . LYS A 1 97 ? -9.373 7.153 16.173 1.00 90.88 97 LYS A O 1
ATOM 790 N N . ASP A 1 98 ? -9.590 8.118 14.131 1.00 79.69 98 ASP A N 1
ATOM 791 C CA . ASP A 1 98 ? -8.167 8.380 13.977 1.00 79.69 98 ASP A CA 1
ATOM 792 C C . ASP A 1 98 ? -7.674 9.270 15.134 1.00 79.69 98 ASP A C 1
ATOM 794 O O . ASP A 1 98 ? -8.402 10.131 15.659 1.00 79.69 98 ASP A O 1
ATOM 798 N N . ALA A 1 99 ? -6.475 8.985 15.624 1.00 73.25 99 ALA A N 1
ATOM 799 C CA . ALA A 1 99 ? -5.822 9.769 16.645 1.00 73.25 99 ALA A CA 1
ATOM 800 C C . ALA A 1 99 ? -5.589 11.216 16.194 1.00 73.25 99 ALA A C 1
ATOM 802 O O . ALA A 1 99 ? -5.751 12.097 17.057 1.00 73.25 99 ALA A O 1
ATOM 803 N N . ASP A 1 100 ? -5.281 11.438 14.912 1.00 66.50 100 ASP A N 1
ATOM 804 C CA . ASP A 1 100 ? -5.055 12.755 14.302 1.00 66.50 100 ASP A CA 1
ATOM 805 C C . ASP A 1 100 ? -6.362 13.516 13.992 1.00 66.50 100 ASP A C 1
ATOM 807 O O . ASP A 1 100 ? -6.394 14.747 14.003 1.00 66.50 100 ASP A O 1
ATOM 811 N N . GLY A 1 101 ? -7.473 12.787 13.845 1.00 63.59 101 GLY A N 1
ATOM 812 C CA . GLY A 1 101 ? -8.799 13.324 13.552 1.00 63.59 101 GLY A CA 1
ATOM 813 C C . GLY A 1 101 ? -9.001 13.792 12.108 1.00 63.59 101 GLY A C 1
ATOM 814 O O . GLY A 1 101 ? -9.966 14.523 11.871 1.00 63.59 101 GLY A O 1
ATOM 815 N N . ILE A 1 102 ? -8.118 13.405 11.186 1.00 54.78 102 ILE A N 1
ATOM 816 C CA . ILE A 1 102 ? -8.182 13.744 9.760 1.00 54.78 102 ILE A CA 1
ATOM 817 C C . ILE A 1 102 ? -9.161 12.812 9.040 1.00 54.78 102 ILE A C 1
ATOM 819 O O . ILE A 1 102 ? -9.986 13.281 8.253 1.00 54.78 102 ILE A O 1
ATOM 823 N N . ASP A 1 103 ? -9.125 11.522 9.372 1.00 63.81 103 ASP A N 1
ATOM 824 C CA . ASP A 1 103 ? -9.909 10.503 8.680 1.00 63.81 103 ASP A CA 1
ATOM 825 C C . ASP A 1 103 ? -11.315 10.266 9.253 1.00 63.81 103 ASP A C 1
ATOM 827 O O . ASP A 1 103 ? -11.652 10.556 10.413 1.00 63.81 103 ASP A O 1
ATOM 831 N N . ASP A 1 104 ? -12.170 9.698 8.397 1.00 75.25 104 ASP A N 1
ATOM 832 C CA . ASP A 1 104 ? -13.544 9.349 8.731 1.00 75.25 104 ASP A CA 1
ATOM 833 C C . ASP A 1 104 ? -13.613 8.304 9.853 1.00 75.25 104 ASP A C 1
ATOM 835 O O . ASP A 1 104 ? -12.896 7.305 9.900 1.00 75.25 104 ASP A O 1
ATOM 839 N N . ASN A 1 105 ? -14.564 8.497 10.768 1.00 87.31 105 ASN A N 1
ATOM 840 C CA . ASN A 1 105 ? -14.731 7.572 11.885 1.00 87.31 105 ASN A CA 1
ATOM 841 C C . ASN A 1 105 ? -15.243 6.207 11.396 1.00 87.31 105 ASN A C 1
ATOM 843 O O . ASN A 1 105 ? -16.312 6.118 10.784 1.00 87.31 105 ASN A O 1
ATOM 847 N N . ILE A 1 106 ? -14.589 5.126 11.816 1.00 92.94 106 ILE A N 1
ATOM 848 C CA . ILE A 1 106 ? -15.086 3.766 11.599 1.00 92.94 106 ILE A CA 1
ATOM 849 C C . ILE A 1 106 ? -16.113 3.443 12.683 1.00 92.94 106 ILE A C 1
ATOM 851 O O . ILE A 1 106 ? -15.835 3.468 13.885 1.00 92.94 106 ILE A O 1
ATOM 855 N N . ILE A 1 107 ? -17.334 3.126 12.261 1.00 95.50 107 ILE A N 1
ATOM 856 C CA . ILE A 1 107 ? -18.455 2.860 13.160 1.00 95.50 107 ILE A CA 1
ATOM 857 C C . ILE A 1 107 ? -18.954 1.437 12.940 1.00 95.50 107 ILE A C 1
ATOM 859 O O . ILE A 1 107 ? -19.442 1.096 11.866 1.00 95.50 107 ILE A O 1
ATOM 863 N N . VAL A 1 108 ? -18.920 0.627 13.996 1.00 96.94 108 VAL A N 1
ATOM 864 C CA . VAL A 1 108 ? -19.494 -0.724 14.003 1.00 96.94 108 VAL A CA 1
ATOM 865 C C . VAL A 1 108 ? -20.468 -0.903 15.160 1.00 96.94 108 VAL A C 1
ATOM 867 O O . VAL A 1 108 ? -20.573 -0.060 16.051 1.00 96.94 108 VAL A O 1
ATOM 870 N N . LYS A 1 109 ? -21.222 -2.001 15.154 1.00 97.06 109 LYS A N 1
ATOM 871 C CA . LYS A 1 109 ? -22.162 -2.341 16.225 1.00 97.06 109 LYS A CA 1
ATOM 872 C C . LYS A 1 109 ? -21.804 -3.698 16.815 1.00 97.06 109 LYS A C 1
ATOM 874 O O . LYS A 1 109 ? -21.506 -4.629 16.068 1.00 97.06 109 LYS A O 1
ATOM 879 N N . SER A 1 110 ? -21.844 -3.820 18.139 1.00 97.12 110 SER A N 1
ATOM 880 C CA . SER A 1 110 ? -21.731 -5.126 18.784 1.00 97.12 110 SER A CA 1
ATOM 881 C C . SER A 1 110 ? -22.999 -5.950 18.568 1.00 97.12 110 SER A C 1
ATOM 883 O O . SER A 1 110 ? -24.109 -5.418 18.490 1.00 97.12 110 SER A O 1
ATOM 885 N N . ASN A 1 111 ? -22.844 -7.266 18.467 1.00 96.25 111 ASN A N 1
ATOM 886 C CA . ASN A 1 111 ? -23.968 -8.180 18.297 1.00 96.25 111 ASN A CA 1
ATOM 887 C C . ASN A 1 111 ? -24.736 -8.403 19.617 1.00 96.25 111 ASN A C 1
ATOM 889 O O . ASN A 1 111 ? -24.448 -7.791 20.651 1.00 96.25 111 ASN A O 1
ATOM 893 N N . GLY A 1 112 ? -25.726 -9.301 19.587 1.00 93.69 112 GLY A N 1
ATOM 894 C CA . GLY A 1 112 ? -26.531 -9.663 20.760 1.00 93.69 112 GLY A CA 1
ATOM 895 C C . GLY A 1 112 ? -25.714 -10.205 21.940 1.00 93.69 112 GLY A C 1
ATOM 896 O O . GLY A 1 112 ? -26.118 -10.019 23.083 1.00 93.69 112 GLY A O 1
ATOM 897 N N . ASN A 1 113 ? -24.530 -10.764 21.673 1.00 94.75 113 ASN A N 1
ATOM 898 C CA . ASN A 1 113 ? -23.615 -11.299 22.684 1.00 94.75 113 ASN A CA 1
ATOM 899 C C . ASN A 1 113 ? -22.575 -10.268 23.154 1.00 94.75 113 ASN A C 1
ATOM 901 O O . ASN A 1 113 ? -21.685 -10.605 23.926 1.00 94.75 113 ASN A O 1
ATOM 905 N N . GLY A 1 114 ? -22.640 -9.021 22.673 1.00 95.12 114 GLY A N 1
ATOM 906 C CA . GLY A 1 114 ? -21.696 -7.971 23.060 1.00 95.12 114 GLY A CA 1
ATOM 907 C C . GLY A 1 114 ? -20.357 -7.995 22.323 1.00 95.12 114 GLY A C 1
ATOM 908 O O . GLY A 1 114 ? -19.533 -7.114 22.535 1.00 95.12 114 GLY A O 1
ATOM 909 N N . THR A 1 115 ? -20.137 -8.929 21.402 1.00 98.00 115 THR A N 1
ATOM 910 C CA . THR A 1 115 ? -18.900 -8.987 20.602 1.00 98.00 115 THR A CA 1
ATOM 911 C C . THR A 1 115 ? -18.991 -8.083 19.371 1.00 98.00 115 THR A C 1
ATOM 913 O O . THR A 1 115 ? -20.077 -7.911 18.810 1.00 98.00 115 THR A O 1
ATOM 916 N N . PHE A 1 116 ? -17.870 -7.519 18.923 1.00 97.69 116 PHE A N 1
ATOM 917 C CA . PHE A 1 116 ? -17.791 -6.735 17.687 1.00 97.69 116 PHE A CA 1
ATOM 918 C C . PHE A 1 116 ? -16.520 -7.043 16.885 1.00 97.69 116 PHE A C 1
ATOM 920 O O . PHE A 1 116 ? -15.512 -7.511 17.420 1.00 97.69 116 PHE A O 1
ATOM 927 N N . LYS A 1 117 ? -16.587 -6.743 15.584 1.00 97.50 117 LYS A N 1
ATOM 928 C CA . LYS A 1 117 ? -15.482 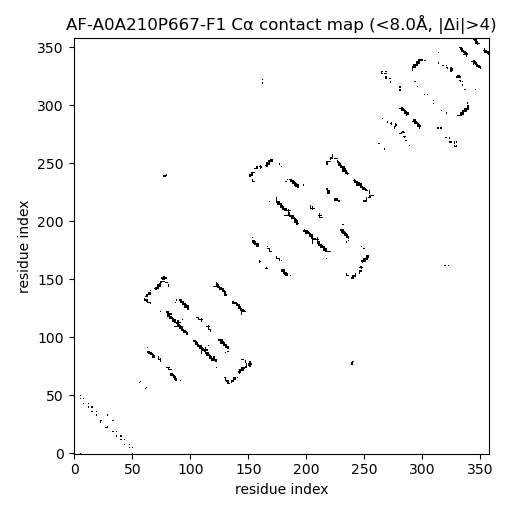-6.812 14.627 1.00 97.50 117 LYS A CA 1
ATOM 929 C C . LYS A 1 117 ? -15.454 -5.503 13.840 1.00 97.50 117 LYS A C 1
ATOM 931 O O . LYS A 1 117 ? -16.442 -5.184 13.184 1.00 97.50 117 LYS A O 1
ATOM 936 N N . ALA A 1 118 ? -14.348 -4.771 13.908 1.00 95.88 118 ALA A N 1
ATOM 937 C CA . ALA A 1 118 ? -14.084 -3.618 13.053 1.00 95.88 118 ALA A CA 1
ATOM 938 C C . ALA A 1 118 ? -13.036 -3.998 12.005 1.00 95.88 118 ALA A C 1
ATOM 940 O O . ALA A 1 118 ? -12.017 -4.599 12.337 1.00 95.88 118 ALA A O 1
ATOM 941 N N . THR A 1 119 ? -13.315 -3.694 10.744 1.00 94.44 119 THR A N 1
ATOM 942 C CA . THR A 1 119 ? -12.459 -3.984 9.585 1.00 94.44 119 THR A CA 1
ATOM 943 C C . THR A 1 119 ? -12.140 -2.696 8.852 1.00 94.44 119 THR A C 1
ATOM 945 O O . THR A 1 119 ? -12.914 -1.749 8.957 1.00 94.44 119 THR A O 1
ATOM 948 N N . GLY A 1 120 ? -11.084 -2.710 8.040 1.00 87.94 120 GLY A N 1
ATOM 949 C CA . GLY A 1 120 ? -10.716 -1.541 7.243 1.00 87.94 120 GLY A CA 1
ATOM 950 C C . GLY A 1 120 ? -9.899 -0.532 8.037 1.00 87.94 120 GLY A C 1
ATOM 951 O O . GLY A 1 120 ? -10.004 0.646 7.757 1.00 87.94 120 GLY A O 1
ATOM 952 N N . LEU A 1 121 ? -9.149 -0.992 9.044 1.00 88.75 121 LEU A N 1
ATOM 953 C CA . LEU A 1 121 ? -8.210 -0.132 9.759 1.00 88.75 121 LEU A CA 1
ATOM 954 C C . LEU A 1 121 ? -6.983 0.081 8.880 1.00 88.75 121 LEU A C 1
ATOM 956 O O . LEU A 1 121 ? -6.442 -0.900 8.357 1.00 88.75 121 LEU A O 1
ATOM 960 N N . ASP A 1 122 ? -6.584 1.328 8.718 1.00 84.06 122 ASP A N 1
ATOM 961 C CA . ASP A 1 122 ? -5.422 1.721 7.939 1.00 84.06 122 ASP A CA 1
ATOM 962 C C . ASP A 1 122 ? -4.133 1.303 8.656 1.00 84.06 122 ASP A C 1
ATOM 964 O O . ASP A 1 122 ? -4.100 1.142 9.879 1.00 84.06 122 ASP A O 1
ATOM 968 N N . ASP A 1 123 ? -3.121 0.961 7.866 1.00 78.75 123 ASP A N 1
ATOM 969 C CA . ASP A 1 123 ? -1.798 0.574 8.336 1.00 78.75 123 ASP A CA 1
ATOM 970 C C . ASP A 1 123 ? -1.044 1.771 8.909 1.00 78.75 123 ASP A C 1
ATOM 972 O O . ASP A 1 123 ? -1.278 2.904 8.508 1.00 78.75 123 ASP A O 1
ATOM 976 N N . CYS A 1 124 ? -0.162 1.511 9.875 1.00 78.06 124 CYS A N 1
ATOM 977 C CA . CYS A 1 124 ? 0.607 2.543 10.580 1.00 78.06 124 CYS A CA 1
ATOM 978 C C . CYS A 1 124 ? -0.256 3.609 11.293 1.00 78.06 124 CYS A C 1
ATOM 980 O O . CYS A 1 124 ? 0.256 4.653 11.688 1.00 78.06 124 CYS A O 1
ATOM 982 N N . THR A 1 125 ? -1.552 3.348 11.495 1.00 79.56 125 THR A N 1
ATOM 983 C CA . THR A 1 125 ? -2.497 4.310 12.076 1.00 79.56 125 THR A CA 1
ATOM 984 C C . THR A 1 125 ? -2.832 3.992 13.533 1.00 79.56 125 THR A C 1
ATOM 986 O O . THR A 1 125 ? -3.056 2.838 13.925 1.00 79.56 125 THR A O 1
ATOM 989 N N . ASP A 1 126 ? -2.955 5.045 14.340 1.00 84.88 126 ASP A N 1
ATOM 990 C CA . ASP A 1 126 ? -3.439 4.980 15.715 1.00 84.88 126 ASP A CA 1
ATOM 991 C C . ASP A 1 126 ? -4.930 5.324 15.793 1.00 84.88 126 ASP A C 1
ATOM 993 O O . ASP A 1 126 ? -5.373 6.363 15.318 1.00 84.88 126 ASP A O 1
ATOM 997 N N . TYR A 1 127 ? -5.716 4.511 16.504 1.00 90.31 127 TYR A N 1
ATOM 998 C CA . TYR A 1 127 ? -7.144 4.776 16.702 1.00 90.31 127 TYR A CA 1
ATOM 999 C C . TYR A 1 127 ? -7.521 4.931 18.176 1.00 90.31 127 TYR A C 1
ATOM 1001 O O . TYR A 1 127 ? -7.108 4.171 19.056 1.00 90.31 127 TYR A O 1
ATOM 1009 N N . LYS A 1 128 ? -8.422 5.880 18.440 1.00 94.25 128 LYS A N 1
ATOM 1010 C CA . LYS A 1 128 ? -9.171 6.034 19.694 1.00 94.25 128 LYS A CA 1
ATOM 1011 C C . LYS A 1 128 ? -10.502 5.295 19.575 1.00 94.25 128 LYS A C 1
ATOM 1013 O O . LYS A 1 128 ? -11.364 5.667 18.781 1.00 94.25 128 LYS A O 1
ATOM 1018 N N . VAL A 1 129 ? -10.691 4.267 20.394 1.00 96.31 129 VAL A N 1
ATOM 1019 C CA . VAL A 1 129 ? -11.874 3.402 20.397 1.00 96.31 129 VAL A CA 1
ATOM 1020 C C . VAL A 1 129 ? -12.773 3.737 21.581 1.00 96.31 129 VAL A C 1
ATOM 1022 O O . VAL A 1 129 ? -12.331 3.740 22.732 1.00 96.31 129 VAL A O 1
ATOM 1025 N N . THR A 1 130 ? -14.057 3.962 21.313 1.00 96.62 130 THR A N 1
ATOM 1026 C CA . THR A 1 130 ? -15.078 4.225 22.335 1.00 96.62 130 THR A CA 1
ATOM 1027 C C . THR A 1 130 ? -16.354 3.447 22.023 1.00 96.62 130 THR A C 1
ATOM 1029 O O . THR A 1 130 ? -16.834 3.457 20.890 1.00 96.62 130 THR A O 1
ATOM 1032 N N . ALA A 1 131 ? -16.956 2.808 23.028 1.00 97.38 131 ALA A N 1
ATOM 1033 C CA . ALA A 1 131 ? -18.300 2.246 22.922 1.00 97.38 131 ALA A CA 1
ATOM 1034 C C . ALA A 1 131 ? -19.350 3.243 23.430 1.00 97.38 131 ALA A C 1
ATOM 1036 O O . ALA A 1 131 ? -19.130 3.951 24.410 1.00 97.38 131 ALA A O 1
ATOM 1037 N N . GLN A 1 132 ? -20.510 3.289 22.783 1.00 96.12 132 GLN A N 1
ATOM 1038 C CA . GLN A 1 132 ? -21.625 4.165 23.116 1.00 96.12 132 GLN A CA 1
ATOM 1039 C C . GLN A 1 132 ? -22.947 3.393 23.105 1.00 96.12 132 GLN A C 1
ATOM 1041 O O . GLN A 1 132 ? -23.262 2.670 22.154 1.00 96.12 132 GLN A O 1
ATOM 1046 N N . LYS A 1 133 ? -23.758 3.594 24.146 1.00 94.00 133 LYS A N 1
ATOM 1047 C CA . LYS A 1 133 ? -25.119 3.060 24.249 1.00 94.00 133 LYS A CA 1
ATOM 1048 C C . LYS A 1 133 ? -25.984 4.009 25.073 1.00 94.00 133 LYS A C 1
ATOM 1050 O O . LYS A 1 133 ? -25.555 4.465 26.126 1.00 94.00 133 LYS A O 1
ATOM 1055 N N . ASN A 1 134 ? -27.186 4.318 24.582 1.00 89.44 134 ASN A N 1
ATOM 1056 C CA . ASN A 1 134 ? -28.172 5.173 25.261 1.00 89.44 134 ASN A CA 1
ATOM 1057 C C . ASN A 1 134 ? -27.576 6.493 25.797 1.00 89.44 134 ASN A C 1
ATOM 1059 O O . ASN A 1 134 ? -27.758 6.846 26.955 1.00 89.44 134 ASN A O 1
ATOM 1063 N N . GLY A 1 135 ? -26.781 7.191 24.978 1.00 86.62 135 GLY A N 1
ATOM 1064 C CA . GLY A 1 135 ? -26.129 8.453 25.361 1.00 86.62 135 GLY A CA 1
ATOM 1065 C C . GLY A 1 135 ? -24.882 8.312 26.246 1.00 86.62 135 GLY A C 1
ATOM 1066 O O . GLY A 1 135 ? -24.055 9.221 26.251 1.00 86.62 135 GLY A O 1
ATOM 1067 N N . LYS A 1 136 ? -24.676 7.169 26.912 1.00 90.19 136 LYS A N 1
ATOM 1068 C CA . LYS A 1 136 ? -23.489 6.889 27.735 1.00 90.19 136 LYS A CA 1
ATOM 1069 C C . LYS A 1 136 ? -22.339 6.346 26.892 1.00 90.19 136 LYS A C 1
ATOM 1071 O O . LYS A 1 136 ? -22.564 5.667 25.886 1.00 90.19 136 LYS A O 1
ATOM 1076 N N . LYS A 1 137 ? -21.107 6.638 27.311 1.00 94.75 137 LYS A N 1
ATOM 1077 C CA . LYS A 1 137 ? -19.865 6.230 26.640 1.00 94.75 137 LYS A CA 1
ATOM 1078 C C . LYS A 1 137 ? -18.975 5.431 27.588 1.00 94.75 137 LYS A C 1
ATOM 1080 O O . LYS A 1 137 ? -18.991 5.690 28.787 1.00 94.75 137 LYS A O 1
ATOM 1085 N N . SER A 1 138 ? -18.221 4.486 27.040 1.00 95.81 138 SER A N 1
ATOM 1086 C CA . SER A 1 138 ? -17.139 3.808 27.750 1.00 95.81 138 SER A CA 1
ATOM 1087 C C . SER A 1 138 ? -15.938 4.735 27.918 1.00 95.81 138 SER A C 1
ATOM 1089 O O . SER A 1 138 ? -15.847 5.778 27.262 1.00 95.81 138 SER A O 1
ATOM 1091 N N . ASP A 1 139 ? -14.957 4.283 28.694 1.00 94.75 139 ASP A N 1
ATOM 1092 C CA . ASP A 1 139 ? -13.601 4.815 28.598 1.00 94.75 139 ASP A CA 1
ATOM 1093 C C . ASP A 1 139 ? -13.063 4.663 27.169 1.00 94.75 139 ASP A C 1
ATOM 1095 O O . ASP A 1 139 ? -13.464 3.765 26.415 1.00 94.75 139 ASP A O 1
ATOM 1099 N N . THR A 1 140 ? -12.159 5.566 26.792 1.00 94.69 140 THR A N 1
ATOM 1100 C CA . THR A 1 140 ? -11.501 5.535 25.484 1.00 94.69 140 THR A CA 1
ATOM 1101 C C . THR A 1 140 ? -10.233 4.699 25.567 1.00 94.69 140 THR A C 1
ATOM 1103 O O . THR A 1 140 ? -9.372 4.956 26.406 1.00 94.69 140 THR A O 1
ATOM 1106 N N . LEU A 1 141 ? -10.100 3.722 24.673 1.00 94.94 141 LEU A N 1
ATOM 1107 C CA . LEU A 1 141 ? -8.893 2.912 24.537 1.00 94.94 141 LEU A CA 1
ATOM 1108 C C . LEU A 1 141 ? -8.149 3.299 23.264 1.00 94.94 141 LEU A C 1
ATOM 1110 O O . LEU A 1 141 ? -8.771 3.489 22.225 1.00 94.94 141 LEU A O 1
ATOM 1114 N N . LYS A 1 142 ? -6.824 3.395 23.347 1.00 93.69 142 LYS A N 1
ATOM 1115 C CA . LYS A 1 142 ? -5.964 3.578 22.177 1.00 93.69 142 LYS A CA 1
ATOM 1116 C C . LYS A 1 142 ? -5.515 2.224 21.640 1.00 93.69 142 LYS A C 1
ATOM 1118 O O . LYS A 1 142 ? -5.209 1.327 22.436 1.00 93.69 142 LYS A O 1
ATOM 1123 N N . ILE A 1 143 ? -5.485 2.106 20.322 1.00 94.00 143 ILE A N 1
ATOM 1124 C CA . ILE A 1 143 ? -4.875 0.996 19.597 1.00 94.00 143 ILE A CA 1
ATOM 1125 C C . ILE A 1 143 ? -3.950 1.533 18.512 1.00 94.00 143 ILE A C 1
ATOM 1127 O O . ILE A 1 143 ? -4.159 2.653 18.055 1.00 94.00 143 ILE A O 1
ATOM 1131 N N . SER A 1 144 ? -3.023 0.691 18.075 1.00 85.38 144 SER A N 1
ATOM 1132 C CA . SER A 1 144 ? -2.112 0.960 16.964 1.00 85.38 144 SER A CA 1
ATOM 1133 C C . SER A 1 144 ? -2.202 -0.176 15.956 1.00 85.38 144 SER A C 1
ATOM 1135 O O . SER A 1 144 ? -2.287 -1.352 16.342 1.00 85.38 144 SER A O 1
ATOM 1137 N N . VAL A 1 145 ? -2.212 0.159 14.673 1.00 82.62 145 VAL A N 1
ATOM 1138 C CA . VAL A 1 145 ? -2.171 -0.805 13.572 1.00 82.62 145 VAL A CA 1
ATOM 1139 C C . VAL A 1 145 ? -0.753 -0.843 13.021 1.00 82.62 145 VAL A C 1
ATOM 1141 O O . VAL A 1 145 ? -0.167 0.193 12.743 1.00 82.62 145 VAL A O 1
ATOM 1144 N N . GLY A 1 146 ? -0.187 -2.042 12.909 1.00 71.12 146 GLY A N 1
ATOM 1145 C CA . GLY A 1 146 ? 1.139 -2.231 12.326 1.00 71.12 146 GLY A CA 1
ATOM 1146 C C . GLY A 1 146 ? 1.126 -2.194 10.798 1.00 71.12 146 GLY A C 1
ATOM 1147 O O . GLY A 1 146 ? 0.064 -2.191 10.172 1.00 71.12 146 GLY A O 1
ATOM 1148 N N . ASP A 1 147 ? 2.323 -2.227 10.227 1.00 75.94 147 ASP A N 1
ATOM 1149 C CA . ASP A 1 147 ? 2.562 -2.110 8.790 1.00 75.94 147 ASP A CA 1
ATOM 1150 C C . ASP A 1 147 ? 1.957 -3.259 7.973 1.00 75.94 147 ASP A C 1
ATOM 1152 O O . ASP A 1 147 ? 1.656 -4.358 8.464 1.00 75.94 147 ASP A O 1
ATOM 1156 N N . ILE A 1 148 ? 1.828 -3.013 6.670 1.00 75.50 148 ILE A N 1
ATOM 1157 C CA . ILE A 1 148 ? 1.429 -4.028 5.701 1.00 75.50 148 ILE A CA 1
ATOM 1158 C C . ILE A 1 148 ? 2.589 -5.015 5.493 1.00 75.50 148 ILE A C 1
ATOM 1160 O O . ILE A 1 148 ? 3.675 -4.612 5.077 1.00 75.50 148 ILE A O 1
ATOM 1164 N N . PRO A 1 149 ? 2.382 -6.330 5.696 1.00 76.38 149 PRO A N 1
ATOM 1165 C CA . PRO A 1 149 ? 3.445 -7.308 5.502 1.00 76.38 149 PRO A CA 1
ATOM 1166 C C . PRO A 1 149 ? 3.822 -7.436 4.019 1.00 76.38 149 PRO A C 1
ATOM 1168 O O . PRO A 1 149 ? 2.954 -7.382 3.146 1.00 76.38 149 PRO A O 1
ATOM 1171 N N . GLU A 1 150 ? 5.089 -7.750 3.723 1.00 74.50 150 GLU A N 1
ATOM 1172 C CA . GLU A 1 150 ? 5.586 -7.964 2.347 1.00 74.50 150 GLU A CA 1
ATOM 1173 C C . GLU A 1 150 ? 4.719 -8.973 1.557 1.00 74.50 150 GLU A C 1
ATOM 1175 O O . GLU A 1 150 ? 4.502 -8.844 0.352 1.00 74.50 150 GLU A O 1
ATOM 1180 N N . SER A 1 151 ? 4.141 -9.970 2.239 1.00 79.12 151 SER A N 1
ATOM 1181 C CA . SER A 1 151 ? 3.253 -10.974 1.635 1.00 79.12 151 SER A CA 1
ATOM 1182 C C . SER A 1 151 ? 1.960 -10.411 1.032 1.00 79.12 151 SER A C 1
ATOM 1184 O O . SER A 1 151 ? 1.339 -11.080 0.198 1.00 79.12 151 SER A O 1
ATOM 1186 N N . ALA A 1 152 ? 1.548 -9.208 1.436 1.00 84.62 152 ALA A N 1
ATOM 1187 C CA . ALA A 1 152 ? 0.395 -8.506 0.890 1.00 84.62 152 ALA A CA 1
ATOM 1188 C C . ALA A 1 152 ? 0.703 -7.732 -0.394 1.00 84.62 152 ALA A C 1
ATOM 1190 O O . ALA A 1 152 ? -0.236 -7.298 -1.059 1.00 84.62 152 ALA A O 1
ATOM 1191 N N . TYR A 1 153 ? 1.970 -7.637 -0.800 1.00 83.12 153 TYR A N 1
ATOM 1192 C CA . TYR A 1 153 ? 2.368 -7.038 -2.067 1.00 83.12 153 TYR A CA 1
ATOM 1193 C C . TYR A 1 153 ? 2.411 -8.077 -3.195 1.00 83.12 153 TYR A C 1
ATOM 1195 O O . TYR A 1 153 ? 2.738 -9.263 -3.023 1.00 83.12 153 TYR A O 1
ATOM 1203 N N . THR A 1 154 ? 2.042 -7.641 -4.397 1.00 86.00 154 THR A N 1
ATOM 1204 C CA . THR A 1 154 ? 2.277 -8.419 -5.614 1.00 86.00 154 THR A CA 1
ATOM 1205 C C . THR A 1 154 ? 3.773 -8.416 -5.892 1.00 86.00 154 THR A C 1
ATOM 1207 O O . THR A 1 154 ? 4.372 -7.357 -6.011 1.00 86.00 154 THR A O 1
ATOM 1210 N N . LYS A 1 155 ? 4.399 -9.589 -6.006 1.00 88.12 155 LYS A N 1
ATOM 1211 C CA . LYS A 1 155 ? 5.825 -9.652 -6.336 1.00 88.12 155 LYS A CA 1
ATOM 1212 C C . LYS A 1 155 ? 6.014 -9.343 -7.812 1.00 88.12 155 LYS A C 1
ATOM 1214 O O . LYS A 1 155 ? 5.244 -9.843 -8.635 1.00 88.12 155 LYS A O 1
ATOM 1219 N N . LEU A 1 156 ? 7.055 -8.589 -8.135 1.00 87.06 156 LEU A N 1
ATOM 1220 C CA . LEU A 1 156 ? 7.500 -8.335 -9.495 1.00 87.06 156 LEU A CA 1
ATOM 1221 C C . LEU A 1 156 ? 9.023 -8.330 -9.519 1.00 87.06 156 LEU A C 1
ATOM 1223 O O . LEU A 1 156 ? 9.673 -7.653 -8.733 1.00 87.06 156 LEU A O 1
ATOM 1227 N N . HIS A 1 157 ? 9.580 -9.092 -10.442 1.00 86.56 157 HIS A N 1
ATOM 1228 C CA . HIS A 1 157 ? 10.968 -9.005 -10.831 1.00 86.56 157 HIS A CA 1
ATOM 1229 C C . HIS A 1 157 ? 11.012 -8.977 -12.348 1.0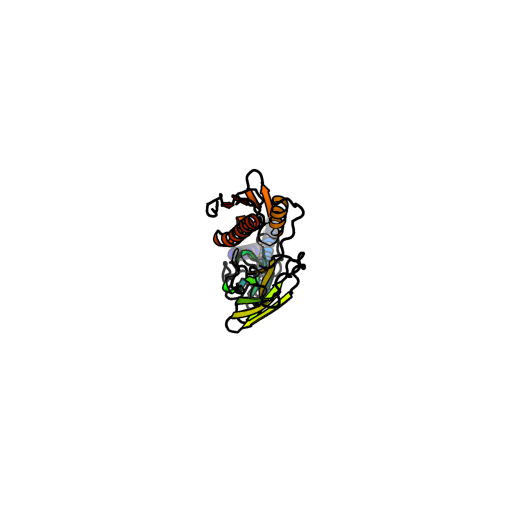0 86.56 157 HIS A C 1
ATOM 1231 O O . HIS A 1 157 ? 10.431 -9.826 -13.027 1.00 86.56 157 HIS A O 1
ATOM 1237 N N . VAL A 1 158 ? 11.692 -7.985 -12.886 1.00 84.44 158 VAL A N 1
ATOM 1238 C CA . VAL A 1 158 ? 11.833 -7.807 -14.319 1.00 84.44 158 VAL A CA 1
ATOM 1239 C C . VAL A 1 158 ? 13.272 -8.159 -14.672 1.00 84.44 158 VAL A C 1
ATOM 1241 O O . VAL A 1 158 ? 14.220 -7.615 -14.108 1.00 84.44 158 VAL A O 1
ATOM 1244 N N . ASN A 1 159 ? 13.456 -9.091 -15.606 1.00 83.19 159 ASN A N 1
ATOM 1245 C CA . ASN A 1 159 ? 14.800 -9.395 -16.074 1.00 83.19 159 ASN A CA 1
ATOM 1246 C C . ASN A 1 159 ? 15.344 -8.145 -16.761 1.00 83.19 159 ASN A C 1
ATOM 1248 O O . ASN A 1 159 ? 14.666 -7.563 -17.608 1.00 83.19 159 ASN A O 1
ATOM 1252 N N . HIS A 1 160 ? 16.571 -7.765 -16.413 1.00 73.12 160 HIS A N 1
ATOM 1253 C CA . HIS A 1 160 ? 17.201 -6.551 -16.925 1.00 73.12 160 HIS A CA 1
ATOM 1254 C C . HIS A 1 160 ? 16.493 -5.243 -16.483 1.00 73.12 160 HIS A C 1
ATOM 1256 O O . HIS A 1 160 ? 16.604 -4.230 -17.154 1.00 73.12 160 HIS A O 1
ATOM 1262 N N . SER A 1 161 ? 15.794 -5.200 -15.339 1.00 64.75 161 SER A N 1
ATOM 1263 C CA . SER A 1 161 ? 15.382 -3.913 -14.744 1.00 64.75 161 SER A CA 1
ATOM 1264 C C . SER A 1 161 ? 16.453 -3.370 -13.800 1.00 64.75 161 SER A C 1
ATOM 1266 O O . SER A 1 161 ? 16.576 -3.861 -12.680 1.00 64.75 161 SER A O 1
ATOM 1268 N N . ASN A 1 162 ? 17.244 -2.386 -14.238 1.00 52.59 162 ASN A N 1
ATOM 1269 C CA . ASN A 1 162 ? 18.013 -1.457 -13.391 1.00 52.59 162 ASN A CA 1
ATOM 1270 C C . ASN A 1 162 ? 18.706 -0.384 -14.260 1.00 52.59 162 ASN A C 1
ATOM 1272 O O . ASN A 1 162 ? 18.519 -0.337 -15.478 1.00 52.59 162 ASN A O 1
ATOM 1276 N N . SER A 1 163 ? 19.493 0.493 -13.626 1.00 44.16 163 SER A N 1
ATOM 1277 C CA . SER A 1 163 ? 20.096 1.682 -14.240 1.00 44.16 163 SER A CA 1
ATOM 1278 C C . SER A 1 163 ? 20.975 1.408 -15.458 1.00 44.16 163 SER A C 1
ATOM 1280 O O . SER A 1 163 ? 21.006 2.269 -16.332 1.00 44.16 163 SER A O 1
ATOM 1282 N N . ASN A 1 164 ? 21.598 0.230 -15.565 1.00 51.31 164 ASN A N 1
ATOM 1283 C CA . ASN A 1 164 ? 22.536 -0.091 -16.645 1.00 51.31 164 ASN A CA 1
ATOM 1284 C C . ASN A 1 164 ? 22.201 -1.375 -17.438 1.00 51.31 164 ASN A C 1
ATOM 1286 O O . ASN A 1 164 ? 22.973 -1.742 -18.319 1.00 51.31 164 ASN A O 1
ATOM 1290 N N . ASN A 1 165 ? 21.061 -2.040 -17.201 1.00 57.84 165 ASN A N 1
ATOM 1291 C CA . ASN A 1 165 ? 20.647 -3.225 -17.972 1.00 57.84 165 ASN A CA 1
ATOM 1292 C C . ASN A 1 165 ? 19.527 -2.917 -18.981 1.00 57.84 165 ASN A C 1
ATOM 1294 O O . ASN A 1 165 ? 18.461 -3.515 -18.937 1.00 57.84 165 ASN A O 1
ATOM 1298 N N . ALA A 1 166 ? 19.747 -2.010 -19.932 1.00 63.81 166 ALA A N 1
ATOM 1299 C CA . ALA A 1 166 ? 18.796 -1.829 -21.031 1.00 63.81 166 ALA A CA 1
ATOM 1300 C C . ALA A 1 166 ? 18.697 -3.094 -21.909 1.00 63.81 166 ALA A C 1
ATOM 1302 O O . ALA A 1 166 ? 19.687 -3.777 -22.179 1.00 63.81 166 ALA A O 1
ATOM 1303 N N . LEU A 1 167 ? 17.494 -3.390 -22.398 1.00 70.00 167 LEU A N 1
ATOM 1304 C CA . LEU A 1 167 ? 17.288 -4.389 -23.438 1.00 70.00 167 LEU A CA 1
ATOM 1305 C C . LEU A 1 167 ? 17.723 -3.790 -24.783 1.00 70.00 167 LEU A C 1
ATOM 1307 O O . LEU A 1 167 ? 17.127 -2.835 -25.280 1.00 70.00 167 LEU A O 1
ATOM 1311 N N . ILE A 1 168 ? 18.776 -4.348 -25.378 1.00 70.69 168 ILE A N 1
ATOM 1312 C CA . ILE A 1 168 ? 19.369 -3.818 -26.610 1.00 70.69 168 ILE A CA 1
ATOM 1313 C C . ILE A 1 168 ? 18.725 -4.477 -27.828 1.00 70.69 168 ILE A C 1
ATOM 1315 O O . ILE A 1 168 ? 18.767 -5.700 -27.978 1.00 70.69 168 ILE A O 1
ATOM 1319 N N . ILE A 1 169 ? 18.184 -3.662 -28.733 1.00 69.50 169 ILE A N 1
ATOM 1320 C CA . ILE A 1 169 ? 17.727 -4.122 -30.043 1.00 69.50 169 ILE A CA 1
ATOM 1321 C C . ILE A 1 169 ? 18.839 -3.910 -31.063 1.00 69.50 169 ILE A C 1
ATOM 1323 O O . ILE A 1 169 ? 19.209 -2.783 -31.398 1.00 69.50 169 ILE A O 1
ATOM 1327 N N . ASN A 1 170 ? 19.319 -5.024 -31.613 1.00 64.81 170 ASN A N 1
ATOM 1328 C CA . ASN A 1 170 ? 20.068 -5.031 -32.861 1.00 64.81 170 ASN A CA 1
ATOM 1329 C C . ASN A 1 170 ? 19.063 -5.132 -34.015 1.00 64.81 170 ASN A C 1
ATOM 1331 O O . ASN A 1 170 ? 18.081 -5.867 -33.921 1.00 64.81 170 ASN A O 1
ATOM 1335 N N . ASN A 1 171 ? 19.277 -4.364 -35.086 1.00 60.12 171 ASN A N 1
ATOM 1336 C CA . ASN A 1 171 ? 18.308 -4.087 -36.161 1.00 60.12 171 ASN A CA 1
ATOM 1337 C C . ASN A 1 171 ? 17.987 -5.294 -37.077 1.00 60.12 171 ASN A C 1
ATOM 1339 O O . ASN A 1 171 ? 17.687 -5.135 -38.255 1.00 60.12 171 ASN A O 1
ATOM 1343 N N . THR A 1 172 ? 18.074 -6.517 -36.556 1.00 59.00 172 THR A N 1
ATOM 1344 C CA . THR A 1 172 ? 17.814 -7.765 -37.275 1.00 59.00 172 THR A CA 1
ATOM 1345 C C . THR A 1 172 ? 16.346 -8.206 -37.196 1.00 59.00 172 THR A C 1
ATOM 1347 O O . THR A 1 172 ? 15.891 -8.878 -38.115 1.00 59.00 172 THR A O 1
ATOM 1350 N N . ASP A 1 173 ? 15.569 -7.773 -36.185 1.00 56.81 173 ASP A N 1
ATOM 1351 C CA . ASP A 1 173 ? 14.223 -8.320 -35.902 1.00 56.81 173 ASP A CA 1
ATOM 1352 C C . ASP A 1 173 ? 13.110 -7.270 -35.717 1.00 56.81 173 ASP A C 1
ATOM 1354 O O . ASP A 1 173 ? 12.644 -7.016 -34.603 1.00 56.81 173 ASP A O 1
ATOM 1358 N N . ARG A 1 174 ? 12.622 -6.679 -36.821 1.00 65.50 174 ARG A N 1
ATOM 1359 C CA . ARG A 1 174 ? 11.380 -5.859 -36.880 1.00 65.50 174 ARG A CA 1
ATOM 1360 C C . ARG A 1 174 ? 11.238 -4.789 -35.778 1.00 65.50 174 ARG A C 1
ATOM 1362 O O . ARG A 1 174 ? 10.122 -4.391 -35.456 1.00 65.50 174 ARG A O 1
ATOM 1369 N N . ASN A 1 175 ? 12.355 -4.333 -35.212 1.00 80.06 175 ASN A N 1
ATOM 1370 C CA . ASN A 1 175 ? 12.415 -3.406 -34.087 1.00 80.06 175 ASN A CA 1
ATOM 1371 C C . ASN A 1 175 ? 11.600 -3.842 -32.847 1.00 80.06 175 ASN A C 1
ATOM 1373 O O . ASN A 1 175 ? 10.912 -3.041 -32.213 1.00 80.06 175 ASN A O 1
ATOM 1377 N N . THR A 1 176 ? 11.646 -5.132 -32.508 1.00 84.69 176 THR A N 1
ATOM 1378 C CA . THR A 1 176 ? 10.976 -5.676 -31.316 1.00 84.69 176 THR A CA 1
ATOM 1379 C C . THR A 1 176 ? 11.944 -6.440 -30.425 1.00 84.69 176 THR A C 1
ATOM 1381 O O . THR A 1 176 ? 12.920 -7.006 -30.908 1.00 84.69 176 THR A O 1
ATOM 1384 N N . ILE A 1 177 ? 11.647 -6.504 -29.128 1.00 86.69 177 ILE A N 1
ATOM 1385 C CA . ILE A 1 177 ? 12.397 -7.305 -28.153 1.00 86.69 177 ILE A CA 1
ATOM 1386 C C . ILE A 1 177 ? 11.448 -8.057 -27.230 1.00 86.69 177 ILE A C 1
ATOM 1388 O O . ILE A 1 177 ? 10.319 -7.629 -26.988 1.00 86.69 177 ILE A O 1
ATOM 1392 N N . THR A 1 178 ? 11.900 -9.200 -26.719 1.00 90.19 178 THR A N 1
ATOM 1393 C CA . THR A 1 178 ? 11.144 -9.965 -25.727 1.00 90.19 178 THR A CA 1
ATOM 1394 C C . THR A 1 178 ? 11.573 -9.538 -24.329 1.00 90.19 178 THR A C 1
ATOM 1396 O O . THR A 1 178 ? 12.671 -9.863 -23.889 1.00 90.19 178 THR A O 1
ATOM 1399 N N . ALA A 1 179 ? 10.691 -8.831 -23.629 1.00 89.62 179 ALA A N 1
ATOM 1400 C CA . ALA A 1 179 ? 10.806 -8.577 -22.200 1.00 89.62 179 ALA A CA 1
ATOM 1401 C C . ALA A 1 179 ? 10.332 -9.806 -21.416 1.00 89.62 179 ALA A C 1
ATOM 1403 O O . ALA A 1 179 ? 9.390 -10.485 -21.830 1.00 89.62 179 ALA A O 1
ATOM 1404 N N . SER A 1 180 ? 10.963 -10.102 -20.282 1.00 92.44 180 SER A N 1
ATOM 1405 C CA . SER A 1 180 ? 10.594 -11.241 -19.437 1.00 92.44 180 SER A CA 1
ATOM 1406 C C . SER A 1 180 ? 10.906 -10.983 -17.969 1.00 92.44 180 SER A C 1
ATOM 1408 O O . SER A 1 180 ? 11.652 -10.064 -17.638 1.00 92.44 180 SER A O 1
ATOM 1410 N N . GLY A 1 181 ? 10.345 -11.807 -17.090 1.00 92.12 181 GLY A N 1
ATOM 1411 C CA . GLY A 1 181 ? 10.603 -11.726 -15.660 1.00 92.12 181 GLY A CA 1
ATOM 1412 C C . GLY A 1 181 ? 9.796 -12.739 -14.861 1.00 92.12 181 GLY A C 1
ATOM 1413 O O . GLY A 1 181 ? 9.231 -13.699 -15.405 1.00 92.12 181 GLY A O 1
ATOM 1414 N N . THR A 1 182 ? 9.745 -12.517 -13.553 1.00 93.00 182 THR A N 1
ATOM 1415 C CA . THR A 1 182 ? 8.931 -13.282 -12.609 1.00 93.00 182 THR A CA 1
ATOM 1416 C C . THR A 1 182 ? 8.009 -12.361 -11.813 1.00 93.00 182 THR A C 1
ATOM 1418 O O . THR A 1 182 ? 8.187 -11.149 -11.751 1.00 93.00 182 THR A O 1
ATOM 1421 N N . SER A 1 183 ? 6.936 -12.913 -11.266 1.00 93.56 183 SER A N 1
ATOM 1422 C CA . SER A 1 183 ? 5.960 -12.197 -10.446 1.00 93.56 183 SER A CA 1
ATOM 1423 C C . SER A 1 183 ? 5.175 -13.193 -9.595 1.00 93.56 183 SER A C 1
ATOM 1425 O O . SER A 1 183 ? 5.400 -14.404 -9.687 1.00 93.56 183 SER A O 1
ATOM 1427 N N . SER A 1 184 ? 4.226 -12.716 -8.790 1.00 92.88 184 SER A N 1
ATOM 1428 C CA . SER A 1 184 ? 3.228 -13.607 -8.191 1.00 92.88 184 SER A CA 1
ATOM 1429 C C . SER A 1 184 ? 2.515 -14.441 -9.279 1.00 92.88 184 SER A C 1
ATOM 1431 O O . SER A 1 184 ? 2.133 -13.884 -10.310 1.00 92.88 184 SER A O 1
ATOM 1433 N N . PRO A 1 185 ? 2.292 -15.757 -9.081 1.00 94.06 185 PRO A N 1
ATOM 1434 C CA . PRO A 1 185 ? 1.545 -16.581 -10.031 1.00 94.06 185 PRO A CA 1
ATOM 1435 C C . PRO A 1 185 ? 0.200 -15.961 -10.408 1.00 94.06 185 PRO A C 1
ATOM 1437 O O . PRO A 1 185 ? -0.525 -15.486 -9.534 1.00 94.06 185 PRO A O 1
ATOM 1440 N N . ASN A 1 186 ? -0.137 -15.985 -11.699 1.00 95.19 186 ASN A N 1
ATOM 1441 C CA . ASN A 1 186 ? -1.367 -15.403 -12.251 1.00 95.19 186 ASN A CA 1
ATOM 1442 C C . ASN A 1 186 ? -1.513 -13.879 -12.084 1.00 95.19 186 ASN A C 1
ATOM 1444 O O . ASN A 1 186 ? -2.596 -13.343 -12.328 1.00 95.19 186 ASN A O 1
ATOM 1448 N N . ALA A 1 187 ? -0.452 -13.160 -11.698 1.00 95.56 187 ALA A N 1
ATOM 1449 C CA . ALA A 1 187 ? -0.465 -11.702 -11.726 1.00 95.56 187 ALA A CA 1
ATOM 1450 C C . ALA A 1 187 ? -0.665 -11.191 -13.159 1.00 95.56 187 ALA A C 1
ATOM 1452 O O . ALA A 1 187 ? -0.194 -11.792 -14.127 1.00 95.56 187 ALA A O 1
ATOM 1453 N N . ILE A 1 188 ? -1.363 -10.067 -13.288 1.00 96.94 188 ILE A N 1
ATOM 1454 C CA . ILE A 1 188 ? -1.488 -9.310 -14.529 1.00 96.94 188 ILE A CA 1
ATOM 1455 C C . ILE A 1 188 ? -0.391 -8.253 -14.521 1.00 96.94 188 ILE A C 1
ATOM 1457 O O . ILE A 1 188 ? -0.358 -7.406 -13.631 1.00 96.94 188 ILE A O 1
ATOM 1461 N N . ILE A 1 189 ? 0.470 -8.303 -15.530 1.00 95.75 189 ILE A N 1
ATOM 1462 C CA . ILE A 1 189 ? 1.543 -7.351 -15.763 1.00 95.75 189 ILE A CA 1
ATOM 1463 C C . ILE A 1 189 ? 1.089 -6.399 -16.865 1.00 95.75 189 ILE A C 1
ATOM 1465 O O . ILE A 1 189 ? 0.724 -6.845 -17.960 1.00 95.75 189 ILE A O 1
ATOM 1469 N N . LYS A 1 190 ? 1.086 -5.097 -16.588 1.00 94.94 190 LYS A N 1
ATOM 1470 C CA . LYS A 1 190 ? 0.788 -4.049 -17.568 1.00 94.94 190 LYS A CA 1
ATOM 1471 C C . LYS A 1 190 ? 2.066 -3.325 -17.952 1.00 94.94 190 LYS A C 1
ATOM 1473 O O . LYS A 1 190 ? 2.934 -3.131 -17.114 1.00 94.94 190 LYS A O 1
ATOM 1478 N N . PHE A 1 191 ? 2.132 -2.916 -19.212 1.00 92.75 191 PHE A N 1
ATOM 1479 C CA . PHE A 1 191 ? 3.211 -2.105 -19.757 1.00 92.75 191 PHE A CA 1
ATOM 1480 C C . PHE A 1 191 ? 2.624 -0.790 -20.238 1.00 92.75 191 PHE A C 1
ATOM 1482 O O . PHE A 1 191 ? 1.759 -0.782 -21.124 1.00 92.75 191 PHE A O 1
ATOM 1489 N N . GLU A 1 192 ? 3.095 0.299 -19.656 1.00 90.69 192 GLU A N 1
ATOM 1490 C CA . GLU A 1 192 ? 2.612 1.651 -19.896 1.00 90.69 192 GLU A CA 1
ATOM 1491 C C . GLU A 1 192 ? 3.700 2.483 -20.559 1.00 90.69 192 GLU A C 1
ATOM 1493 O O . GLU A 1 192 ? 4.881 2.366 -20.229 1.00 90.69 192 GLU A O 1
ATOM 1498 N N . ASN A 1 193 ? 3.298 3.305 -21.527 1.00 85.62 193 ASN A N 1
ATOM 1499 C CA . ASN A 1 193 ? 4.207 4.237 -22.176 1.00 85.62 193 ASN A CA 1
ATOM 1500 C C . ASN A 1 193 ? 4.125 5.601 -21.471 1.00 85.62 193 ASN A C 1
ATOM 1502 O O . ASN A 1 193 ? 3.110 6.289 -21.627 1.00 85.62 193 ASN A O 1
ATOM 1506 N N . PRO A 1 194 ? 5.166 6.026 -20.735 1.00 79.31 194 PRO A N 1
ATOM 1507 C CA . PRO A 1 194 ? 5.168 7.319 -20.057 1.00 79.31 194 PRO A CA 1
ATOM 1508 C C . PRO A 1 194 ? 5.105 8.501 -21.032 1.00 79.31 194 PRO A C 1
ATOM 1510 O O . PRO A 1 194 ? 4.639 9.573 -20.658 1.00 79.31 194 PRO A O 1
ATOM 1513 N N . ASP A 1 195 ? 5.524 8.315 -22.287 1.00 79.81 195 ASP A N 1
ATOM 1514 C CA . ASP A 1 195 ? 5.454 9.356 -23.315 1.00 79.81 195 ASP A CA 1
ATOM 1515 C C . ASP A 1 195 ? 4.046 9.541 -23.904 1.00 79.81 195 ASP A C 1
ATOM 1517 O O . ASP A 1 195 ? 3.786 10.556 -24.546 1.00 79.81 195 ASP A O 1
ATOM 1521 N N . ASP A 1 196 ? 3.142 8.578 -23.696 1.00 80.75 196 ASP A N 1
ATOM 1522 C CA . ASP A 1 196 ? 1.748 8.606 -24.164 1.00 80.75 196 ASP A CA 1
ATOM 1523 C C . ASP A 1 196 ? 0.790 8.641 -22.964 1.00 80.75 196 ASP A C 1
ATOM 1525 O O . ASP A 1 196 ? -0.117 7.820 -22.846 1.00 80.75 196 ASP A O 1
ATOM 1529 N N . ASN A 1 197 ? 1.049 9.551 -22.015 1.00 81.94 197 ASN A N 1
ATOM 1530 C CA . ASN A 1 197 ? 0.243 9.749 -20.804 1.00 81.94 197 ASN A CA 1
ATOM 1531 C C . ASN A 1 197 ? -0.049 8.437 -20.041 1.00 81.94 197 ASN A C 1
ATOM 1533 O O . ASN A 1 197 ? -1.185 8.176 -19.645 1.00 81.94 197 ASN A O 1
ATOM 1537 N N . TYR A 1 198 ? 0.971 7.584 -19.897 1.00 81.75 198 TYR A N 1
ATOM 1538 C CA . TYR A 1 198 ? 0.879 6.275 -19.232 1.00 81.75 198 TYR A CA 1
ATOM 1539 C C . TYR A 1 198 ? -0.171 5.342 -19.837 1.00 81.75 198 TYR A C 1
ATOM 1541 O O . TYR A 1 198 ? -0.725 4.460 -19.179 1.00 81.75 198 TYR A O 1
ATOM 1549 N N . ARG A 1 199 ? -0.457 5.496 -21.131 1.00 89.06 199 ARG A N 1
ATOM 1550 C CA . ARG A 1 199 ? -1.362 4.591 -21.824 1.00 89.06 199 ARG A CA 1
ATOM 1551 C C . ARG A 1 199 ? -0.832 3.164 -21.738 1.00 89.06 199 ARG A C 1
ATOM 1553 O O . ARG A 1 199 ? 0.307 2.879 -22.110 1.00 89.06 199 ARG A O 1
ATOM 1560 N N . VAL A 1 200 ? -1.707 2.247 -21.331 1.00 91.69 200 VAL A N 1
ATOM 1561 C CA . VAL A 1 200 ? -1.419 0.812 -21.353 1.00 91.69 200 VAL A CA 1
ATOM 1562 C C . VAL A 1 200 ? -1.267 0.347 -22.799 1.00 91.69 200 VAL A C 1
ATOM 1564 O O . VAL A 1 200 ? -2.238 0.292 -23.556 1.00 91.69 200 VAL A O 1
ATOM 1567 N N . ILE A 1 201 ? -0.046 -0.024 -23.174 1.00 92.56 201 ILE A N 1
ATOM 1568 C CA . ILE A 1 201 ? 0.288 -0.497 -24.521 1.00 92.56 201 ILE A CA 1
ATOM 1569 C C . ILE A 1 201 ? 0.097 -2.010 -24.622 1.00 92.56 201 ILE A C 1
ATOM 1571 O O . ILE A 1 201 ? -0.351 -2.527 -25.649 1.00 92.56 201 ILE A O 1
ATOM 1575 N N . LYS A 1 202 ? 0.435 -2.740 -23.553 1.00 94.81 202 LYS A N 1
ATOM 1576 C CA . LYS A 1 202 ? 0.346 -4.201 -23.506 1.00 94.81 202 LYS A CA 1
ATOM 1577 C C . LYS A 1 202 ? 0.003 -4.723 -22.113 1.00 94.81 202 LYS A C 1
ATOM 1579 O O . LYS A 1 202 ? 0.235 -4.062 -21.104 1.00 94.81 202 LYS A O 1
ATOM 1584 N N . LYS A 1 203 ? -0.522 -5.950 -22.080 1.00 96.38 203 LYS A N 1
ATOM 1585 C CA . LYS A 1 203 ? -0.756 -6.736 -20.865 1.00 96.38 203 LYS A CA 1
ATOM 1586 C C . LYS A 1 203 ? -0.327 -8.184 -21.091 1.00 96.38 203 LYS A C 1
ATOM 1588 O O . LYS A 1 203 ? -0.505 -8.704 -22.192 1.00 96.38 203 LYS A O 1
ATOM 1593 N N . VAL A 1 204 ? 0.189 -8.832 -20.055 1.00 96.94 204 VAL A N 1
ATOM 1594 C CA . VAL A 1 204 ? 0.452 -10.279 -20.016 1.00 96.94 204 VAL A CA 1
ATOM 1595 C C . VAL A 1 204 ? 0.105 -10.817 -18.636 1.00 96.94 204 VAL A C 1
ATOM 1597 O O . VAL A 1 204 ? 0.205 -10.103 -17.645 1.00 96.94 204 VAL A O 1
ATOM 1600 N N . THR A 1 205 ? -0.310 -12.075 -18.568 1.00 97.50 205 THR A N 1
ATOM 1601 C CA . THR A 1 205 ? -0.549 -12.768 -17.302 1.00 97.50 205 THR A CA 1
ATOM 1602 C C . THR A 1 205 ? 0.608 -13.718 -17.032 1.00 97.50 205 THR A C 1
ATOM 1604 O O . THR A 1 205 ? 0.991 -14.491 -17.913 1.00 97.50 205 THR A O 1
ATOM 1607 N N . ALA A 1 206 ? 1.175 -13.663 -15.829 1.00 96.69 206 ALA A N 1
ATOM 1608 C CA . ALA A 1 206 ? 2.174 -14.630 -15.405 1.00 96.69 206 ALA A CA 1
ATOM 1609 C C . ALA A 1 206 ? 1.570 -16.026 -15.299 1.00 96.69 206 ALA A C 1
ATOM 1611 O O . ALA A 1 206 ? 0.435 -16.199 -14.861 1.00 96.69 206 ALA A O 1
ATOM 1612 N N . ASN A 1 207 ? 2.343 -17.035 -15.679 1.00 97.19 207 ASN A N 1
ATOM 1613 C CA . ASN A 1 207 ? 1.897 -18.416 -15.584 1.00 97.19 207 ASN A CA 1
ATOM 1614 C C . ASN A 1 207 ? 1.839 -18.905 -14.121 1.00 97.19 207 ASN A C 1
ATOM 1616 O O . ASN A 1 207 ? 2.172 -18.183 -13.178 1.00 97.19 207 ASN A O 1
ATOM 1620 N N . ASN A 1 208 ? 1.468 -20.173 -13.935 1.00 96.25 208 ASN A N 1
ATOM 1621 C CA . ASN A 1 208 ? 1.371 -20.810 -12.615 1.00 96.25 208 ASN A CA 1
ATOM 1622 C C . ASN A 1 208 ? 2.693 -20.817 -11.824 1.00 96.25 208 ASN A C 1
ATOM 1624 O O . ASN A 1 208 ? 2.670 -20.920 -10.603 1.00 96.25 208 ASN A O 1
ATOM 1628 N N . ASN A 1 209 ? 3.833 -20.667 -12.505 1.00 95.00 209 ASN A N 1
ATOM 1629 C CA . ASN A 1 209 ? 5.160 -20.572 -11.891 1.00 95.00 209 ASN A CA 1
ATOM 1630 C C . ASN A 1 209 ? 5.619 -19.113 -11.715 1.00 95.00 209 ASN A C 1
ATOM 1632 O O . ASN A 1 209 ? 6.794 -18.868 -11.451 1.00 95.00 209 ASN A O 1
ATOM 1636 N N . GLY A 1 210 ? 4.734 -18.138 -11.935 1.00 94.44 210 GLY A N 1
ATOM 1637 C CA . GLY A 1 210 ? 5.043 -16.714 -11.830 1.00 94.44 210 GLY A CA 1
ATOM 1638 C C . GLY A 1 210 ? 5.857 -16.148 -12.994 1.00 94.44 210 GLY A C 1
ATOM 1639 O O . GLY A 1 210 ? 6.175 -14.963 -12.975 1.00 94.44 210 GLY A O 1
ATOM 1640 N N . LYS A 1 211 ? 6.194 -16.941 -14.017 1.00 96.88 211 LYS A N 1
ATOM 1641 C CA . LYS A 1 211 ? 6.991 -16.476 -15.163 1.00 96.88 211 LYS A CA 1
ATOM 1642 C C . LYS A 1 211 ? 6.111 -15.781 -16.193 1.00 96.88 211 LYS A C 1
ATOM 1644 O O . LYS A 1 211 ? 5.012 -16.252 -16.494 1.00 96.88 211 LYS A O 1
ATOM 1649 N N . TRP A 1 212 ? 6.630 -14.719 -16.790 1.00 95.81 212 TRP A N 1
ATOM 1650 C CA . TRP A 1 212 ? 5.978 -13.993 -17.875 1.00 95.81 212 TRP A CA 1
ATOM 1651 C C . TRP A 1 212 ? 7.002 -13.573 -18.935 1.00 95.81 212 TRP A C 1
ATOM 1653 O O . TRP A 1 212 ? 8.189 -13.410 -18.651 1.00 95.81 212 TRP A O 1
ATOM 1663 N N . ALA A 1 213 ? 6.533 -13.417 -20.172 1.00 95.19 213 ALA A N 1
ATOM 1664 C CA . ALA A 1 213 ? 7.312 -12.877 -21.278 1.00 95.19 213 ALA A CA 1
ATOM 1665 C C . ALA A 1 213 ? 6.383 -12.187 -22.279 1.00 95.19 213 ALA A C 1
ATOM 1667 O O . ALA A 1 213 ? 5.263 -12.646 -22.510 1.00 95.19 213 ALA A O 1
ATOM 1668 N N . ILE A 1 214 ? 6.837 -11.090 -22.877 1.00 94.12 214 ILE A N 1
ATOM 1669 C CA . ILE A 1 214 ? 6.049 -10.314 -23.829 1.00 94.12 214 ILE A CA 1
ATOM 1670 C C . ILE A 1 214 ? 6.941 -9.637 -24.866 1.00 94.12 214 ILE A C 1
ATOM 1672 O O . ILE A 1 214 ? 8.045 -9.195 -24.562 1.00 94.12 214 ILE A O 1
ATOM 1676 N N . LYS A 1 215 ? 6.451 -9.533 -26.104 1.00 92.38 215 LYS A N 1
ATOM 1677 C CA . LYS A 1 215 ? 7.115 -8.747 -27.148 1.00 92.38 215 LYS A CA 1
ATOM 1678 C C . LYS A 1 215 ? 6.724 -7.277 -27.033 1.00 92.38 215 LYS A C 1
ATOM 1680 O O . LYS A 1 215 ? 5.533 -6.953 -27.073 1.00 92.38 215 LYS A O 1
ATOM 1685 N N . LEU A 1 216 ? 7.728 -6.417 -26.928 1.00 89.94 216 LEU A N 1
ATOM 1686 C CA . LEU A 1 216 ? 7.605 -4.964 -26.906 1.00 89.94 216 LEU A CA 1
ATOM 1687 C C . LEU A 1 216 ? 8.256 -4.367 -28.149 1.00 89.94 216 LEU A C 1
ATOM 1689 O O . LEU A 1 216 ? 9.197 -4.933 -28.709 1.00 89.94 216 LEU A O 1
ATOM 1693 N N . ASN A 1 217 ? 7.748 -3.211 -28.559 1.00 87.50 217 ASN A N 1
ATOM 1694 C CA . ASN A 1 217 ? 8.337 -2.445 -29.645 1.00 87.50 217 ASN A CA 1
ATOM 1695 C C . ASN A 1 217 ? 9.461 -1.572 -29.088 1.00 87.50 217 ASN A C 1
ATOM 1697 O O . ASN A 1 217 ? 9.275 -0.902 -28.068 1.00 87.50 217 ASN A O 1
ATOM 1701 N N . GLY A 1 218 ? 10.599 -1.576 -29.774 1.00 82.62 218 GLY A N 1
ATOM 1702 C CA . GLY A 1 218 ? 11.672 -0.618 -29.555 1.00 82.62 218 GLY A CA 1
ATOM 1703 C C . GLY A 1 218 ? 11.348 0.763 -30.112 1.00 82.62 218 GLY A C 1
ATOM 1704 O O . GLY A 1 218 ? 10.307 0.958 -30.750 1.00 82.62 218 GLY A O 1
ATOM 1705 N N . PRO A 1 219 ? 12.244 1.736 -29.904 1.00 81.62 219 PRO A N 1
ATOM 1706 C CA . PRO A 1 219 ? 12.088 3.046 -30.506 1.00 81.62 219 PRO A CA 1
ATOM 1707 C C . PRO A 1 219 ? 12.372 2.959 -32.014 1.00 81.62 219 PRO A C 1
ATOM 1709 O O . PRO A 1 219 ? 13.155 2.113 -32.440 1.00 81.62 219 PRO A O 1
ATOM 1712 N N . GLY A 1 220 ? 11.706 3.774 -32.836 1.00 73.31 220 GLY A N 1
ATOM 1713 C CA . GLY A 1 220 ? 11.793 3.676 -34.300 1.00 73.31 220 GLY A CA 1
ATOM 1714 C C . GLY A 1 220 ? 13.212 3.837 -34.879 1.00 73.31 220 GLY A C 1
ATOM 1715 O O . GLY A 1 220 ? 14.174 4.151 -34.178 1.00 73.31 220 GLY A O 1
ATOM 1716 N N . THR A 1 221 ? 13.363 3.552 -36.175 1.00 68.00 221 THR A N 1
ATOM 1717 C CA . THR A 1 221 ? 14.660 3.570 -36.885 1.00 68.00 221 THR A CA 1
ATOM 1718 C C . THR A 1 221 ? 14.900 4.846 -37.700 1.00 68.00 221 THR A C 1
ATOM 1720 O O . THR A 1 221 ? 15.921 4.960 -38.378 1.00 68.00 221 THR A O 1
ATOM 1723 N N . GLY A 1 222 ? 13.942 5.770 -37.711 1.00 63.81 222 GLY A N 1
ATOM 1724 C CA . GLY A 1 222 ? 14.030 7.061 -38.375 1.00 63.81 222 GLY A 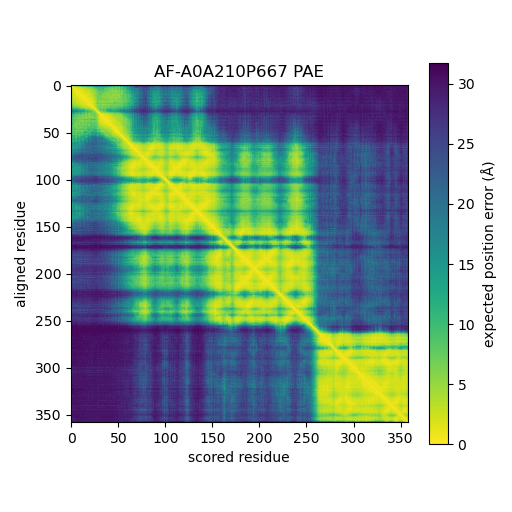CA 1
ATOM 1725 C C . GLY A 1 222 ? 14.932 8.039 -37.626 1.00 63.81 222 GLY A C 1
ATOM 1726 O O . GLY A 1 222 ? 15.224 7.888 -36.446 1.00 63.81 222 GLY A O 1
ATOM 1727 N N . GLU A 1 223 ? 15.376 9.082 -38.323 1.00 63.47 223 GLU A N 1
ATOM 1728 C CA . GLU A 1 223 ? 16.334 10.060 -37.783 1.00 63.47 223 GLU A CA 1
ATOM 1729 C C . GLU A 1 223 ? 15.736 10.964 -36.689 1.00 63.47 223 GLU A C 1
ATOM 1731 O O . GLU A 1 223 ? 16.472 11.598 -35.936 1.00 63.47 223 GLU A O 1
ATOM 1736 N N . THR A 1 224 ? 14.405 11.036 -36.608 1.00 67.50 224 THR A N 1
ATOM 1737 C CA . THR A 1 224 ? 13.652 11.790 -35.594 1.00 67.50 224 THR A CA 1
ATOM 1738 C C . THR A 1 224 ? 13.114 10.914 -34.466 1.00 67.50 224 THR A C 1
ATOM 1740 O O . THR A 1 224 ? 12.480 11.435 -33.547 1.00 67.50 224 THR A O 1
ATOM 1743 N N . ASP A 1 225 ? 13.313 9.598 -34.548 1.00 74.75 225 ASP A N 1
ATOM 1744 C CA . ASP A 1 225 ? 12.861 8.674 -33.517 1.00 74.75 225 ASP A CA 1
ATOM 1745 C C . ASP A 1 225 ? 13.750 8.786 -32.276 1.00 74.75 225 ASP A C 1
ATOM 1747 O O . ASP A 1 225 ? 14.835 9.362 -32.296 1.00 74.75 225 ASP A O 1
ATOM 1751 N N . LYS A 1 226 ? 13.278 8.284 -31.136 1.00 76.31 226 LYS A N 1
ATOM 1752 C CA . LYS A 1 226 ? 14.105 8.277 -29.926 1.00 76.31 226 LYS A CA 1
ATOM 1753 C C . LYS A 1 226 ? 15.211 7.223 -30.059 1.00 76.31 226 LYS A C 1
ATOM 1755 O O . LYS A 1 226 ? 15.053 6.220 -30.740 1.00 76.31 226 LYS A O 1
ATOM 1760 N N . LYS A 1 227 ? 16.331 7.410 -29.360 1.00 76.50 227 LYS A N 1
ATOM 1761 C CA . LYS A 1 227 ? 17.354 6.354 -29.219 1.00 76.50 227 LYS A CA 1
ATOM 1762 C C . LYS A 1 227 ? 16.906 5.252 -28.247 1.00 76.50 227 LYS A C 1
ATOM 1764 O O . LYS A 1 227 ? 17.326 4.105 -28.366 1.00 76.50 227 LYS A O 1
ATOM 1769 N N . GLU A 1 228 ? 16.054 5.617 -27.296 1.00 81.69 228 GLU A N 1
ATOM 1770 C CA . GLU A 1 228 ? 15.586 4.774 -26.202 1.00 81.69 228 GLU A CA 1
ATOM 1771 C C . GLU A 1 228 ? 14.090 5.020 -25.972 1.00 81.69 228 GLU A C 1
ATOM 1773 O O . GLU A 1 228 ? 13.630 6.162 -26.076 1.00 81.69 228 GLU A O 1
ATOM 1778 N N . ILE A 1 229 ? 13.346 3.963 -25.650 1.00 85.25 229 ILE A N 1
ATOM 1779 C CA . ILE A 1 229 ? 11.993 4.051 -25.089 1.00 85.25 229 ILE A CA 1
ATOM 1780 C C . ILE A 1 229 ? 11.966 3.366 -23.721 1.00 85.25 229 ILE A C 1
ATOM 1782 O O . ILE A 1 229 ? 12.609 2.334 -23.519 1.00 85.25 229 ILE A O 1
ATOM 1786 N N . GLU A 1 230 ? 11.222 3.953 -22.791 1.00 86.50 230 GLU A N 1
ATOM 1787 C CA . GLU A 1 230 ? 10.982 3.421 -21.452 1.00 86.50 230 GLU A CA 1
ATOM 1788 C C . GLU A 1 230 ? 9.557 2.867 -21.382 1.00 86.50 230 GLU A C 1
ATOM 1790 O O . GLU A 1 230 ? 8.624 3.479 -21.899 1.00 86.50 230 GLU A O 1
ATOM 1795 N N . TYR A 1 231 ? 9.386 1.717 -20.736 1.00 88.12 231 TYR A N 1
ATOM 1796 C CA . TYR A 1 231 ? 8.077 1.184 -20.375 1.00 88.12 231 TYR A CA 1
ATOM 1797 C C . TYR A 1 231 ? 7.991 1.031 -18.862 1.00 88.12 231 TYR A C 1
ATOM 1799 O O . TYR A 1 231 ? 8.810 0.322 -18.273 1.00 88.12 231 TYR A O 1
ATOM 1807 N N . TYR A 1 232 ? 6.970 1.644 -18.263 1.00 86.94 232 TYR A N 1
ATOM 1808 C CA . TYR A 1 232 ? 6.600 1.401 -16.870 1.00 86.94 232 TYR A CA 1
ATOM 1809 C C . TYR A 1 232 ? 5.834 0.092 -16.754 1.00 86.94 232 TYR A C 1
ATOM 1811 O O . TYR A 1 232 ? 5.046 -0.262 -17.637 1.00 86.94 232 TYR A O 1
ATOM 1819 N N . ILE A 1 233 ? 6.088 -0.633 -15.669 1.00 89.12 233 ILE A N 1
ATOM 1820 C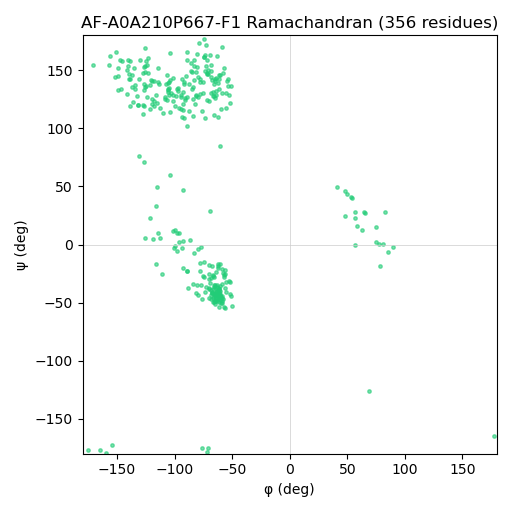 CA . ILE A 1 233 ? 5.566 -1.971 -15.448 1.00 89.12 233 ILE A CA 1
ATOM 1821 C C . ILE A 1 233 ? 4.855 -2.026 -14.109 1.00 89.12 233 ILE A C 1
ATOM 1823 O O . ILE A 1 233 ? 5.453 -1.871 -13.049 1.00 89.12 233 ILE A O 1
ATOM 1827 N N . GLU A 1 234 ? 3.569 -2.335 -14.191 1.00 89.50 234 GLU A N 1
ATOM 1828 C CA . GLU A 1 234 ? 2.712 -2.604 -13.047 1.00 89.50 234 GLU A CA 1
ATOM 1829 C C . GLU A 1 234 ? 2.460 -4.112 -12.959 1.00 89.50 234 GLU A C 1
ATOM 1831 O O . GLU A 1 234 ? 2.092 -4.725 -13.964 1.00 89.50 234 GLU A O 1
ATOM 1836 N N . ALA A 1 235 ? 2.557 -4.708 -11.769 1.00 90.44 235 ALA A N 1
ATOM 1837 C CA . ALA A 1 235 ? 2.065 -6.059 -11.503 1.00 90.44 235 ALA A CA 1
ATOM 1838 C C . ALA A 1 235 ? 0.941 -6.055 -10.465 1.00 90.44 235 ALA A C 1
ATOM 1840 O O . ALA A 1 235 ? 1.095 -5.545 -9.354 1.00 90.44 235 ALA A O 1
ATOM 1841 N N . LYS A 1 236 ? -0.181 -6.702 -10.803 1.00 92.19 236 LYS A N 1
ATOM 1842 C CA . LYS A 1 236 ? -1.366 -6.776 -9.941 1.00 92.19 236 LYS A CA 1
ATOM 1843 C C . LYS A 1 236 ? -1.952 -8.182 -9.853 1.00 92.19 236 LYS A C 1
ATOM 1845 O O . LYS A 1 236 ? -2.152 -8.845 -10.870 1.00 92.19 236 LYS A O 1
ATOM 1850 N N . ILE A 1 237 ? -2.342 -8.595 -8.648 1.00 91.25 237 ILE A N 1
ATOM 1851 C CA . ILE A 1 237 ? -3.240 -9.734 -8.400 1.00 91.25 237 ILE A CA 1
ATOM 1852 C C . ILE A 1 237 ? -4.407 -9.285 -7.504 1.00 91.25 237 ILE A C 1
ATOM 1854 O O . ILE A 1 237 ? -4.249 -8.380 -6.693 1.00 91.25 237 ILE A O 1
ATOM 1858 N N . SER A 1 238 ? -5.601 -9.866 -7.682 1.00 81.81 238 SER A N 1
ATOM 1859 C CA . SER A 1 238 ? -6.870 -9.310 -7.157 1.00 81.81 238 SER A CA 1
ATOM 1860 C C . SER A 1 238 ? -6.935 -9.060 -5.642 1.00 81.81 238 SER A C 1
ATOM 1862 O O . SER A 1 238 ? -7.751 -8.258 -5.201 1.00 81.81 238 SER A O 1
ATOM 1864 N N . ASN A 1 239 ? -6.091 -9.726 -4.855 1.00 80.44 239 ASN A N 1
ATOM 1865 C CA . ASN A 1 239 ? -6.116 -9.726 -3.394 1.00 80.44 239 ASN A CA 1
ATOM 1866 C C . ASN A 1 239 ? -4.807 -9.229 -2.762 1.00 80.44 239 ASN A C 1
ATOM 1868 O O . ASN A 1 239 ? -4.499 -9.623 -1.641 1.00 80.44 239 ASN A O 1
ATOM 1872 N N . ARG A 1 240 ? -4.014 -8.441 -3.491 1.00 84.12 240 ARG A N 1
ATOM 1873 C CA . ARG A 1 240 ? -2.748 -7.871 -3.018 1.00 84.12 240 ARG A CA 1
ATOM 1874 C C . ARG A 1 240 ? -2.592 -6.443 -3.508 1.00 84.12 240 ARG A C 1
ATOM 1876 O O . ARG A 1 240 ? -3.197 -6.066 -4.514 1.00 84.12 240 ARG A O 1
ATOM 1883 N N . LEU A 1 241 ? -1.742 -5.680 -2.829 1.00 83.50 241 LEU A N 1
ATOM 1884 C CA . LEU A 1 241 ? -1.295 -4.392 -3.337 1.00 83.50 241 LEU A CA 1
ATOM 1885 C C . LEU A 1 241 ? -0.558 -4.576 -4.656 1.00 83.50 241 LEU A C 1
ATOM 1887 O O . LEU A 1 241 ? 0.156 -5.560 -4.885 1.00 83.50 241 LEU A O 1
ATOM 1891 N N . THR A 1 242 ? -0.783 -3.618 -5.539 1.00 84.00 242 THR A N 1
ATOM 1892 C CA . THR A 1 242 ? -0.083 -3.513 -6.807 1.00 84.00 242 THR A CA 1
ATOM 1893 C C . THR A 1 242 ? 1.386 -3.171 -6.553 1.00 84.00 242 THR A C 1
ATOM 1895 O O . THR A 1 242 ? 1.678 -2.367 -5.675 1.00 84.00 242 THR A O 1
ATOM 1898 N N . ASN A 1 243 ? 2.297 -3.758 -7.328 1.00 79.75 243 ASN A N 1
ATOM 1899 C CA . ASN A 1 243 ? 3.678 -3.284 -7.411 1.00 79.75 243 ASN A CA 1
ATOM 1900 C C . ASN A 1 243 ? 3.842 -2.423 -8.672 1.00 79.75 243 ASN A C 1
ATOM 1902 O O . ASN A 1 243 ? 3.464 -2.871 -9.757 1.00 79.75 243 ASN A O 1
ATOM 1906 N N . ASN A 1 244 ? 4.377 -1.210 -8.509 1.00 76.56 244 ASN A N 1
ATOM 1907 C CA . ASN A 1 244 ? 4.517 -0.199 -9.564 1.00 76.56 244 ASN A CA 1
ATOM 1908 C C . ASN A 1 244 ? 5.986 0.115 -9.904 1.00 76.56 244 ASN A C 1
ATOM 1910 O O . ASN A 1 244 ? 6.256 1.077 -10.620 1.00 76.56 244 ASN A O 1
ATOM 1914 N N . ASP A 1 245 ? 6.937 -0.670 -9.394 1.00 66.94 245 ASP A N 1
ATOM 1915 C CA . ASP A 1 245 ? 8.351 -0.267 -9.338 1.00 66.94 245 ASP A CA 1
ATOM 1916 C C . ASP A 1 245 ? 9.170 -0.798 -10.524 1.00 66.94 245 ASP A C 1
ATOM 1918 O O . ASP A 1 245 ? 10.386 -0.617 -10.604 1.00 66.94 245 ASP A O 1
ATOM 1922 N N . GLY A 1 246 ? 8.521 -1.492 -11.461 1.00 73.06 246 GLY A N 1
ATOM 1923 C CA . GLY A 1 246 ? 9.186 -2.074 -12.617 1.00 73.06 246 GLY A CA 1
ATOM 1924 C C . GLY A 1 246 ? 9.350 -1.071 -13.757 1.00 73.06 246 GLY A C 1
ATOM 1925 O O . GLY A 1 246 ? 8.398 -0.406 -14.159 1.00 73.06 246 GLY A O 1
ATOM 1926 N N . ALA A 1 247 ? 10.536 -1.036 -14.360 1.00 82.38 247 ALA A N 1
ATOM 1927 C CA . ALA A 1 247 ? 10.779 -0.325 -15.611 1.00 82.38 247 ALA A CA 1
ATOM 1928 C C . ALA A 1 247 ? 11.687 -1.140 -16.540 1.00 82.38 247 ALA A C 1
ATOM 1930 O O . ALA A 1 247 ? 12.579 -1.862 -16.086 1.00 82.38 247 ALA A O 1
ATOM 1931 N N . ILE A 1 248 ? 11.463 -1.009 -17.848 1.00 85.38 248 ILE A N 1
ATOM 1932 C CA . ILE A 1 248 ? 12.346 -1.540 -18.895 1.00 85.38 248 ILE A CA 1
ATOM 1933 C C . ILE A 1 248 ? 12.731 -0.416 -19.838 1.00 85.38 248 ILE A C 1
ATOM 1935 O O . ILE A 1 248 ? 11.877 0.330 -20.315 1.00 85.38 248 ILE A O 1
ATOM 1939 N N . PHE A 1 249 ? 14.014 -0.379 -20.175 1.00 85.56 249 PHE A N 1
ATOM 1940 C CA . PHE A 1 249 ? 14.568 0.493 -21.199 1.00 85.56 249 PHE A CA 1
ATOM 1941 C C . PHE A 1 249 ? 14.900 -0.334 -22.428 1.00 85.56 249 PHE A C 1
ATOM 1943 O O . PHE A 1 249 ? 15.488 -1.410 -22.309 1.00 85.56 249 PHE A O 1
ATOM 1950 N N . ILE A 1 250 ? 14.514 0.162 -23.598 1.00 85.00 250 ILE A N 1
ATOM 1951 C CA . ILE A 1 250 ? 14.817 -0.476 -24.872 1.00 85.00 250 ILE A CA 1
ATOM 1952 C C . ILE A 1 250 ? 15.608 0.502 -25.724 1.00 85.00 250 ILE A C 1
ATOM 1954 O O . ILE A 1 250 ? 15.084 1.549 -26.108 1.00 85.00 250 ILE A O 1
ATOM 1958 N N . GLU A 1 251 ? 16.849 0.145 -26.041 1.00 81.62 251 GLU A N 1
ATOM 1959 C CA . GLU A 1 251 ? 17.758 0.974 -26.831 1.00 81.62 251 GLU A CA 1
ATOM 1960 C C . GLU A 1 251 ? 17.910 0.450 -28.262 1.00 81.62 251 GLU A C 1
ATOM 1962 O O . GLU A 1 251 ? 18.037 -0.756 -28.491 1.00 81.62 251 GLU A O 1
ATOM 1967 N N . ASN A 1 252 ? 17.955 1.372 -29.226 1.00 78.75 252 ASN A N 1
ATOM 1968 C CA . ASN A 1 252 ? 18.278 1.080 -30.620 1.00 78.75 252 ASN A CA 1
ATOM 1969 C C . ASN A 1 252 ? 19.711 1.531 -30.945 1.00 78.75 252 ASN A C 1
ATOM 1971 O O . ASN A 1 252 ? 20.020 2.726 -30.982 1.00 78.75 252 ASN A O 1
ATOM 1975 N N . THR A 1 253 ? 20.586 0.566 -31.236 1.00 72.06 253 THR A N 1
ATOM 1976 C CA . THR A 1 253 ? 22.009 0.801 -31.545 1.00 72.06 253 THR A CA 1
ATOM 1977 C C . THR A 1 253 ? 22.253 1.380 -32.939 1.00 72.06 253 THR A C 1
ATOM 1979 O O . THR A 1 253 ? 23.329 1.914 -33.192 1.00 72.06 253 THR A O 1
ATOM 1982 N N . ASN A 1 254 ? 21.264 1.326 -33.837 1.00 68.19 254 ASN A N 1
ATOM 1983 C CA . ASN A 1 254 ? 21.367 1.797 -35.223 1.00 68.19 254 ASN A CA 1
ATOM 1984 C C . ASN A 1 254 ? 20.724 3.178 -35.444 1.00 68.19 254 ASN A C 1
ATOM 1986 O O . ASN A 1 254 ? 20.539 3.603 -36.585 1.00 68.19 254 ASN A O 1
ATOM 1990 N N . HIS A 1 255 ? 20.377 3.885 -34.366 1.00 65.69 255 HIS A N 1
ATOM 1991 C CA . HIS A 1 255 ? 19.841 5.240 -34.434 1.00 65.69 255 HIS A CA 1
ATOM 1992 C C . HIS A 1 255 ? 20.851 6.190 -35.108 1.00 65.69 255 HIS A C 1
ATOM 1994 O O . HIS A 1 255 ? 21.944 6.437 -34.589 1.00 65.69 255 HIS A O 1
ATOM 2000 N N . LYS A 1 256 ? 20.486 6.754 -36.266 1.00 55.38 256 LYS A N 1
ATOM 2001 C CA . LYS A 1 256 ? 21.338 7.686 -37.018 1.00 55.38 256 LYS A CA 1
ATOM 2002 C C . LYS A 1 256 ? 21.565 8.979 -36.226 1.00 55.38 256 LYS A C 1
ATOM 2004 O O . LYS A 1 256 ? 20.625 9.647 -35.807 1.00 55.38 256 LYS A O 1
ATOM 2009 N N . ASN A 1 257 ? 22.827 9.353 -36.028 1.00 48.25 257 ASN A N 1
ATOM 2010 C CA . ASN A 1 257 ? 23.193 10.606 -35.367 1.00 48.25 257 ASN A CA 1
ATOM 2011 C C . ASN A 1 257 ? 22.937 11.802 -36.303 1.00 48.25 257 ASN A C 1
ATOM 2013 O O . ASN A 1 257 ? 23.701 12.009 -37.242 1.00 48.25 257 ASN A O 1
ATOM 2017 N N . MET A 1 258 ? 21.919 12.629 -36.034 1.00 44.84 258 MET A N 1
ATOM 2018 C CA . MET A 1 258 ? 21.862 13.979 -36.614 1.00 44.84 258 MET A CA 1
ATOM 2019 C C . MET A 1 258 ? 22.879 14.915 -35.930 1.00 44.84 258 MET A C 1
ATOM 2021 O O . MET A 1 258 ? 23.094 14.806 -34.714 1.00 44.84 258 MET A O 1
ATOM 2025 N N . PRO A 1 259 ? 23.432 15.914 -36.643 1.00 44.12 259 PRO A N 1
ATOM 2026 C CA . PRO A 1 259 ? 24.062 17.067 -36.012 1.00 44.12 259 PRO A CA 1
ATOM 2027 C C . PRO A 1 259 ? 22.996 17.816 -35.199 1.00 44.12 259 PRO A C 1
ATOM 2029 O O . PRO A 1 259 ? 22.059 18.395 -35.747 1.00 44.12 259 PRO A O 1
ATOM 2032 N N . LYS A 1 260 ? 23.099 17.763 -33.868 1.00 48.25 260 LYS A N 1
ATOM 2033 C CA . LYS A 1 260 ? 22.130 18.386 -32.956 1.00 48.25 260 LYS A CA 1
ATOM 2034 C C . LYS A 1 260 ? 22.088 19.905 -33.165 1.00 48.25 260 LYS A C 1
ATOM 2036 O O . LYS A 1 260 ? 23.123 20.569 -33.105 1.00 48.25 260 LYS A O 1
ATOM 2041 N N . LYS A 1 261 ? 20.881 20.479 -33.248 1.00 44.81 261 LYS A N 1
ATOM 2042 C CA . LYS A 1 261 ? 20.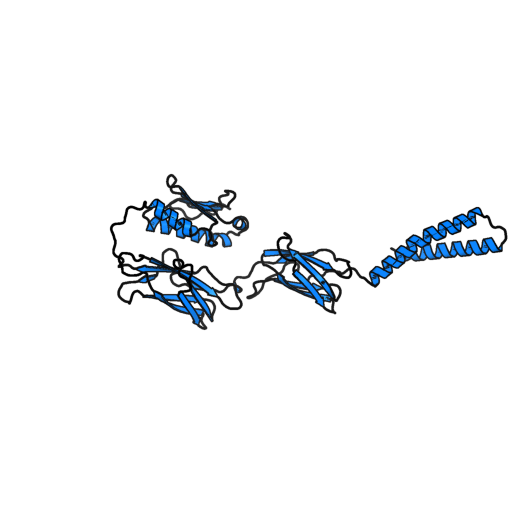647 21.872 -32.829 1.00 44.81 261 LYS A CA 1
ATOM 2043 C C . LYS A 1 261 ? 21.204 21.992 -31.403 1.00 44.81 261 LYS A C 1
ATOM 2045 O O . LYS A 1 261 ? 20.813 21.194 -30.552 1.00 44.81 261 LYS A O 1
ATOM 2050 N N . LYS A 1 262 ? 22.161 22.899 -31.166 1.00 42.19 262 LYS A N 1
ATOM 2051 C CA . LYS A 1 262 ? 22.854 23.081 -29.873 1.00 42.19 262 LYS A CA 1
ATOM 2052 C C . LYS A 1 262 ? 21.844 23.453 -28.776 1.00 42.19 262 LYS A C 1
ATOM 2054 O O . LYS A 1 262 ? 21.620 24.621 -28.494 1.00 42.19 262 LYS A O 1
ATOM 2059 N N . ILE A 1 263 ? 21.211 22.451 -28.178 1.00 54.75 263 ILE A N 1
ATOM 2060 C CA . ILE A 1 263 ? 20.581 22.558 -26.866 1.00 54.75 263 ILE A CA 1
ATOM 2061 C C . ILE A 1 263 ? 21.719 22.378 -25.867 1.00 54.75 263 ILE A C 1
ATOM 2063 O O . ILE A 1 263 ? 22.509 21.438 -26.002 1.00 54.75 263 ILE A O 1
ATOM 2067 N N . ASN A 1 264 ? 21.842 23.300 -24.914 1.00 77.44 264 ASN A N 1
ATOM 2068 C CA . ASN A 1 264 ? 22.845 23.206 -23.865 1.00 77.44 264 ASN A CA 1
ATOM 2069 C C . ASN A 1 264 ? 22.684 21.858 -23.139 1.00 77.44 264 ASN A C 1
ATOM 2071 O O . ASN A 1 264 ? 21.574 21.468 -22.766 1.00 77.44 264 ASN A O 1
ATOM 2075 N N . LYS A 1 265 ? 23.790 21.127 -22.969 1.00 74.44 265 LYS A N 1
ATOM 2076 C CA . LYS A 1 265 ? 23.800 19.817 -22.308 1.00 74.44 265 LYS A CA 1
ATOM 2077 C C . LYS A 1 265 ? 23.191 19.871 -20.904 1.00 74.44 265 LYS A C 1
ATOM 2079 O O . LYS A 1 265 ? 22.518 18.924 -20.508 1.00 74.44 265 LYS A O 1
ATOM 2084 N N . TYR A 1 266 ? 23.351 21.000 -20.214 1.00 79.81 266 TYR A N 1
ATOM 2085 C CA . TYR A 1 266 ? 22.808 21.214 -18.878 1.00 79.81 266 TYR A CA 1
ATOM 2086 C C . TYR A 1 266 ? 21.290 21.426 -18.884 1.00 79.81 266 TYR A C 1
ATOM 2088 O O . TYR A 1 266 ? 20.600 20.809 -18.083 1.00 79.81 266 TYR A O 1
ATOM 2096 N N . ASP A 1 267 ? 20.736 22.178 -19.839 1.00 74.94 267 ASP A N 1
ATOM 2097 C CA . ASP A 1 267 ? 19.279 22.375 -19.939 1.00 74.94 267 ASP A CA 1
ATOM 2098 C C . ASP A 1 267 ? 18.555 21.052 -20.217 1.00 74.94 267 ASP A C 1
ATOM 2100 O O . ASP A 1 267 ? 17.498 20.759 -19.653 1.00 74.94 267 ASP A O 1
ATOM 2104 N N . LYS A 1 268 ? 19.150 20.213 -21.076 1.00 74.19 268 LYS A N 1
ATOM 2105 C CA . LYS A 1 268 ? 18.628 18.872 -21.363 1.00 74.19 268 LYS A CA 1
ATOM 2106 C C . LYS A 1 268 ? 18.710 17.964 -20.135 1.00 74.19 268 LYS A C 1
ATOM 2108 O O . LYS A 1 268 ? 17.753 17.243 -19.861 1.00 74.19 268 LYS A O 1
ATOM 2113 N N . TYR A 1 269 ? 19.825 18.017 -19.411 1.00 80.25 269 TYR A N 1
ATOM 2114 C CA . TYR A 1 269 ? 20.038 17.267 -18.180 1.00 80.25 269 TYR A CA 1
ATOM 2115 C C . TYR A 1 269 ? 19.019 17.653 -17.096 1.00 80.25 269 TYR A C 1
ATOM 2117 O O . TYR A 1 269 ? 18.258 16.796 -16.649 1.00 80.25 269 TYR A O 1
ATOM 2125 N N . THR A 1 270 ? 18.886 18.942 -16.776 1.00 83.44 270 THR A N 1
ATOM 2126 C CA . THR A 1 270 ? 17.939 19.448 -15.768 1.00 83.44 270 THR A CA 1
ATOM 2127 C C . THR A 1 270 ? 16.486 19.140 -16.127 1.00 83.44 270 THR A C 1
ATOM 2129 O O . THR A 1 270 ? 15.703 18.750 -15.259 1.00 83.44 270 THR A O 1
ATOM 2132 N N . LYS A 1 271 ? 16.105 19.242 -17.409 1.00 79.25 271 LYS A N 1
ATOM 2133 C CA . LYS A 1 271 ? 14.752 18.875 -17.858 1.00 79.25 271 LYS A CA 1
ATOM 2134 C C . LYS A 1 271 ? 14.455 17.386 -17.650 1.00 79.25 271 LYS A C 1
ATOM 2136 O O . LYS A 1 271 ? 13.325 17.031 -17.330 1.00 79.25 271 LYS A O 1
ATOM 2141 N N . GLN A 1 272 ? 15.448 16.519 -17.844 1.00 77.88 272 GLN A N 1
ATOM 2142 C CA . GLN A 1 272 ? 15.289 15.081 -17.629 1.00 77.88 272 GLN A CA 1
ATOM 2143 C C . GLN A 1 272 ? 15.208 14.720 -16.146 1.00 77.88 272 GLN A C 1
ATOM 2145 O O . GLN A 1 272 ? 14.421 13.840 -15.816 1.00 77.88 272 GLN A O 1
ATOM 2150 N N . LEU A 1 273 ? 15.950 15.405 -15.269 1.00 84.19 273 LEU A N 1
ATOM 2151 C CA . LEU A 1 273 ? 15.822 15.230 -13.817 1.00 84.19 273 LEU A CA 1
ATOM 2152 C C . LEU A 1 273 ? 14.425 15.637 -13.332 1.00 84.19 273 LEU A C 1
ATOM 2154 O O . LEU A 1 273 ? 13.755 14.850 -12.671 1.00 84.19 273 LEU A O 1
ATOM 2158 N N . ASN A 1 274 ? 13.939 16.810 -13.751 1.00 81.00 274 ASN A N 1
ATOM 2159 C CA . ASN A 1 274 ? 12.602 17.306 -13.396 1.00 81.00 274 ASN A CA 1
ATOM 2160 C C . ASN A 1 274 ? 11.468 16.346 -13.785 1.00 81.00 274 ASN A C 1
ATOM 2162 O O . ASN A 1 274 ? 10.419 16.335 -13.151 1.00 81.00 274 ASN A O 1
ATOM 2166 N N . GLY A 1 275 ? 11.675 15.499 -14.797 1.00 72.75 275 GLY A N 1
ATOM 2167 C CA . GLY A 1 275 ? 10.707 14.472 -15.178 1.00 72.75 275 GLY A CA 1
ATOM 2168 C C . GLY A 1 275 ? 10.420 13.428 -14.090 1.00 72.75 275 GLY A C 1
ATOM 2169 O O . GLY A 1 275 ? 9.393 12.762 -14.187 1.00 72.75 275 GLY A O 1
ATOM 2170 N N . TYR A 1 276 ? 11.282 13.285 -13.079 1.00 74.00 276 TYR A N 1
ATOM 2171 C CA . TYR A 1 276 ? 11.148 12.308 -11.986 1.00 74.00 276 TYR A CA 1
ATOM 2172 C C . TYR A 1 276 ? 10.539 12.890 -10.704 1.00 74.00 276 TYR A C 1
ATOM 2174 O O . TYR A 1 276 ? 10.242 12.142 -9.772 1.00 74.00 276 TYR A O 1
ATOM 2182 N N . VAL A 1 277 ? 10.308 14.202 -10.677 1.00 75.75 277 VAL A N 1
ATOM 2183 C CA . VAL A 1 277 ? 9.583 14.886 -9.605 1.00 75.75 277 VAL A CA 1
ATOM 2184 C C . VAL A 1 277 ? 8.101 14.475 -9.629 1.00 75.75 277 VAL A C 1
ATOM 2186 O O . VAL A 1 277 ? 7.525 14.267 -10.698 1.00 75.75 277 VAL A O 1
ATOM 2189 N N . ASN A 1 278 ? 7.477 14.348 -8.452 1.00 62.28 278 ASN A N 1
ATOM 2190 C CA . ASN A 1 278 ? 6.062 13.999 -8.246 1.00 62.28 278 ASN A CA 1
ATOM 2191 C C . ASN A 1 278 ? 5.644 12.589 -8.712 1.00 62.28 278 ASN A C 1
ATOM 2193 O O . ASN A 1 278 ? 4.481 12.353 -9.033 1.00 62.28 278 ASN A O 1
ATOM 2197 N N . ARG A 1 279 ? 6.579 11.628 -8.717 1.00 60.19 279 ARG A N 1
ATOM 2198 C CA . ARG A 1 279 ? 6.318 10.207 -9.044 1.00 60.19 279 ARG A CA 1
ATOM 2199 C C . ARG A 1 279 ? 6.571 9.249 -7.874 1.00 60.19 279 ARG A C 1
ATOM 2201 O O . ARG A 1 279 ? 7.056 8.146 -8.084 1.00 60.19 279 ARG A O 1
ATOM 2208 N N . GLY A 1 280 ? 6.327 9.705 -6.645 1.00 59.00 280 GLY A N 1
ATOM 2209 C CA . GLY A 1 280 ? 6.630 8.946 -5.421 1.00 59.00 280 GLY A CA 1
ATOM 2210 C C . GLY A 1 280 ? 8.110 8.944 -5.015 1.00 59.00 280 GLY A C 1
ATOM 2211 O O . GLY A 1 280 ? 8.450 8.382 -3.984 1.00 59.00 280 GLY A O 1
ATOM 2212 N N . ASN A 1 281 ? 8.976 9.621 -5.780 1.00 70.44 281 ASN A N 1
ATOM 2213 C CA . ASN A 1 281 ? 10.429 9.570 -5.587 1.00 70.44 281 ASN A CA 1
ATOM 2214 C C . ASN A 1 281 ? 11.047 10.873 -5.069 1.00 70.44 281 ASN A C 1
ATOM 2216 O O . ASN A 1 281 ? 12.117 10.817 -4.497 1.00 70.44 281 ASN A O 1
ATOM 2220 N N . ALA A 1 282 ? 10.435 12.034 -5.306 1.00 86.75 282 ALA A N 1
ATOM 2221 C CA . ALA A 1 282 ? 10.871 13.345 -4.811 1.00 86.75 282 ALA A CA 1
ATOM 2222 C C . ALA A 1 282 ? 9.785 14.390 -5.119 1.00 86.75 282 ALA A C 1
ATOM 2224 O O . ALA A 1 282 ? 9.028 14.228 -6.083 1.00 86.75 282 ALA A O 1
ATOM 2225 N N . THR A 1 283 ? 9.727 15.463 -4.336 1.00 90.31 283 THR A N 1
ATOM 2226 C CA . THR A 1 283 ? 8.850 16.628 -4.540 1.00 90.31 283 THR A CA 1
ATOM 2227 C C . THR A 1 283 ? 9.488 17.713 -5.401 1.00 90.31 283 THR A C 1
ATOM 2229 O O . THR A 1 283 ? 8.762 18.482 -6.028 1.00 90.31 283 THR A O 1
ATOM 2232 N N . ASP A 1 284 ? 10.821 17.759 -5.480 1.00 93.75 284 ASP A N 1
ATOM 2233 C CA . ASP A 1 284 ? 11.549 18.716 -6.314 1.00 93.75 284 ASP A CA 1
ATOM 2234 C C . ASP A 1 284 ? 12.957 18.217 -6.678 1.00 93.75 284 ASP A C 1
ATOM 2236 O O . ASP A 1 284 ? 13.502 17.305 -6.045 1.00 93.75 284 ASP A O 1
ATOM 2240 N N . VAL A 1 285 ? 13.551 18.824 -7.708 1.00 94.75 285 VAL A N 1
ATOM 2241 C CA . VAL A 1 285 ? 14.955 18.624 -8.065 1.00 94.75 285 VAL A CA 1
ATOM 2242 C C . VAL A 1 285 ? 15.584 19.882 -8.641 1.00 94.75 285 VAL A C 1
ATOM 2244 O O . VAL A 1 285 ? 15.076 20.506 -9.574 1.00 94.75 285 VAL A O 1
ATOM 2247 N N . SER A 1 286 ? 16.778 20.197 -8.153 1.00 94.19 286 SER A N 1
ATOM 2248 C CA . SER A 1 286 ? 17.601 21.282 -8.674 1.00 94.19 286 SER A CA 1
ATOM 2249 C C . SER A 1 286 ? 19.001 20.792 -9.028 1.00 94.19 286 SER A C 1
ATOM 2251 O O . SER A 1 286 ? 19.502 19.810 -8.481 1.00 94.19 286 SER A O 1
ATOM 2253 N N . TYR A 1 287 ? 19.633 21.470 -9.985 1.00 94.06 287 TYR A N 1
ATOM 2254 C CA . TYR A 1 287 ? 21.016 21.212 -10.369 1.00 94.06 287 TYR A CA 1
ATOM 2255 C C . TYR A 1 287 ? 21.809 22.515 -10.337 1.00 94.06 287 TYR A C 1
ATOM 2257 O O . TYR A 1 287 ? 21.579 23.408 -11.156 1.00 94.06 287 TYR A O 1
ATOM 2265 N N . ASP A 1 288 ? 22.746 22.606 -9.395 1.00 92.62 288 ASP A N 1
ATOM 2266 C CA . ASP A 1 288 ? 23.740 23.669 -9.349 1.00 92.62 288 ASP A CA 1
ATOM 2267 C C . ASP A 1 288 ? 24.910 23.311 -10.269 1.00 92.62 288 ASP A C 1
ATOM 2269 O O . ASP A 1 288 ? 25.695 22.400 -9.996 1.00 92.62 288 ASP A O 1
ATOM 2273 N N . GLN A 1 289 ? 25.026 24.055 -11.366 1.00 87.81 289 GLN A N 1
ATOM 2274 C CA . GLN A 1 289 ? 26.092 23.887 -12.351 1.00 87.81 289 GLN A CA 1
ATOM 2275 C C . GLN A 1 289 ? 27.463 24.296 -11.799 1.00 87.81 289 GLN A C 1
ATOM 2277 O O . GLN A 1 289 ? 28.471 23.745 -12.232 1.00 87.81 289 GLN A O 1
ATOM 2282 N N . THR A 1 290 ? 27.511 25.241 -10.855 1.00 85.31 290 THR A N 1
ATOM 2283 C CA . THR A 1 290 ? 28.768 25.785 -10.316 1.00 85.31 290 THR A CA 1
ATOM 2284 C C . THR A 1 290 ? 29.401 24.801 -9.341 1.00 85.31 290 THR A C 1
ATOM 2286 O O . THR A 1 290 ? 30.589 24.508 -9.443 1.00 85.31 290 THR A O 1
ATOM 2289 N N . GLY A 1 291 ? 28.602 24.250 -8.425 1.00 85.94 291 GLY A N 1
ATOM 2290 C CA . GLY A 1 291 ? 29.016 23.200 -7.495 1.00 85.94 291 GLY A CA 1
ATOM 2291 C C . GLY A 1 291 ? 28.882 21.776 -8.040 1.00 85.94 291 GLY A C 1
ATOM 2292 O O . GLY A 1 291 ? 29.084 20.826 -7.284 1.00 85.94 291 GLY A O 1
ATOM 2293 N N . ASN A 1 292 ? 28.485 21.613 -9.309 1.00 92.31 292 ASN A N 1
ATOM 2294 C CA . ASN A 1 292 ? 28.156 20.335 -9.951 1.00 92.31 292 ASN A CA 1
ATOM 2295 C C . ASN A 1 292 ? 27.346 19.399 -9.030 1.00 92.31 292 ASN A C 1
ATOM 2297 O O . ASN A 1 292 ? 27.715 18.246 -8.810 1.00 92.31 292 ASN A O 1
ATOM 2301 N N . THR A 1 293 ? 26.276 19.920 -8.428 1.00 96.31 293 THR A N 1
ATOM 2302 C CA . THR A 1 293 ? 25.509 19.220 -7.388 1.00 96.31 293 THR A CA 1
ATOM 2303 C C . THR A 1 293 ? 24.046 19.123 -7.782 1.00 96.31 293 THR A C 1
ATOM 2305 O O . THR A 1 293 ? 23.415 20.133 -8.092 1.00 96.31 293 THR A O 1
ATOM 2308 N N . VAL A 1 294 ? 23.499 17.908 -7.759 1.00 96.88 294 VAL A N 1
ATOM 2309 C CA . VAL A 1 294 ? 22.055 17.679 -7.853 1.00 96.88 294 VAL A CA 1
ATOM 2310 C C . VAL A 1 294 ? 21.478 17.562 -6.454 1.00 96.88 294 VAL A C 1
ATOM 2312 O O . VAL A 1 294 ? 21.930 16.730 -5.670 1.00 96.88 294 VAL A O 1
ATOM 2315 N N . THR A 1 295 ? 20.457 18.361 -6.174 1.00 97.50 295 THR A N 1
ATOM 2316 C CA . THR A 1 295 ? 19.711 18.314 -4.919 1.00 97.50 295 THR A CA 1
ATOM 2317 C C . THR A 1 295 ? 18.304 17.820 -5.203 1.00 97.50 295 THR A C 1
ATOM 2319 O O . THR A 1 295 ? 17.561 18.475 -5.935 1.00 97.50 295 THR A O 1
ATOM 2322 N N . TRP A 1 296 ? 17.947 16.679 -4.625 1.00 96.69 296 TRP A N 1
ATOM 2323 C CA . TRP A 1 296 ? 16.580 16.169 -4.612 1.00 96.69 296 TRP A CA 1
ATOM 2324 C C . TRP A 1 296 ? 15.906 16.525 -3.297 1.00 96.69 296 TRP A C 1
ATOM 2326 O O . TRP A 1 296 ? 16.480 16.297 -2.231 1.00 96.69 296 TRP A O 1
ATOM 2336 N N . THR A 1 297 ? 14.678 17.023 -3.378 1.00 96.25 297 THR A N 1
ATOM 2337 C CA . THR A 1 297 ? 13.836 17.270 -2.207 1.00 96.25 297 THR A CA 1
ATOM 2338 C C . THR A 1 297 ? 12.853 16.115 -2.064 1.00 96.25 297 THR A C 1
ATOM 2340 O O . THR A 1 297 ? 12.074 15.850 -2.976 1.00 96.25 297 THR A O 1
ATOM 2343 N N . GLY A 1 298 ? 12.905 15.398 -0.946 1.00 92.19 298 GLY A N 1
ATOM 2344 C CA . GLY A 1 298 ? 11.998 14.307 -0.597 1.00 92.19 298 GLY A CA 1
ATOM 2345 C C . GLY A 1 298 ? 10.586 14.779 -0.244 1.00 92.19 298 GLY A C 1
ATOM 2346 O O . GLY A 1 298 ? 10.254 15.960 -0.357 1.00 92.19 298 GLY A O 1
ATOM 2347 N N . PHE A 1 299 ? 9.737 13.848 0.187 1.00 91.00 299 PHE A N 1
ATOM 2348 C CA . PHE A 1 299 ? 8.435 14.173 0.783 1.00 91.00 299 PHE A CA 1
ATOM 2349 C C . PHE A 1 299 ? 8.591 14.447 2.281 1.00 91.00 299 PHE A C 1
ATOM 2351 O O . PHE A 1 299 ? 9.522 13.936 2.892 1.00 91.00 299 PHE A O 1
ATOM 2358 N N . GLU A 1 300 ? 7.671 15.203 2.890 1.00 89.56 300 GLU A N 1
ATOM 2359 C CA . GLU A 1 300 ? 7.681 15.424 4.351 1.00 89.56 300 GLU A CA 1
ATOM 2360 C C . GLU A 1 300 ? 7.659 14.094 5.122 1.00 89.56 300 GLU A C 1
ATOM 2362 O O . GLU A 1 300 ? 8.442 13.907 6.042 1.00 89.56 300 GLU A O 1
ATOM 2367 N N . ALA A 1 301 ? 6.869 13.120 4.655 1.00 88.50 301 ALA A N 1
ATOM 2368 C CA . ALA A 1 301 ? 6.758 11.794 5.267 1.00 88.50 301 ALA A CA 1
ATOM 2369 C C . ALA A 1 301 ? 8.073 10.991 5.317 1.00 88.50 301 ALA A C 1
ATOM 2371 O O . ALA A 1 301 ? 8.159 10.015 6.052 1.00 88.50 301 ALA A O 1
ATOM 2372 N N . TRP A 1 302 ? 9.097 11.368 4.541 1.00 89.94 302 TRP A N 1
ATOM 2373 C CA . TRP A 1 302 ? 10.397 10.691 4.569 1.00 89.94 302 TRP A CA 1
ATOM 2374 C C . TRP A 1 302 ? 11.152 10.897 5.883 1.00 89.94 302 TRP A C 1
ATOM 2376 O O . TRP A 1 302 ? 12.059 10.120 6.167 1.00 89.94 302 TRP A O 1
ATOM 2386 N N . GLU A 1 303 ? 10.789 11.910 6.677 1.00 88.44 303 GLU A N 1
ATOM 2387 C CA . GLU A 1 303 ? 11.335 12.115 8.025 1.00 88.44 303 GLU A CA 1
ATOM 2388 C C . GLU A 1 303 ? 11.075 10.905 8.936 1.00 88.44 303 GLU A C 1
ATOM 2390 O O . GLU A 1 303 ? 11.928 10.543 9.744 1.00 88.44 303 GLU A O 1
ATOM 2395 N N . ASP A 1 304 ? 9.939 10.234 8.741 1.00 87.31 304 ASP A N 1
ATOM 2396 C CA . ASP A 1 304 ? 9.510 9.095 9.552 1.00 87.31 304 ASP A CA 1
ATOM 2397 C C . ASP A 1 304 ? 9.922 7.735 8.959 1.00 87.31 304 ASP A C 1
ATOM 2399 O O . ASP A 1 304 ? 9.660 6.686 9.553 1.00 87.31 304 ASP A O 1
ATOM 2403 N N . TYR A 1 305 ? 10.547 7.716 7.777 1.00 87.94 305 TYR A N 1
ATOM 2404 C CA . TYR A 1 305 ? 10.902 6.471 7.097 1.00 87.94 305 TYR A CA 1
ATOM 2405 C C . TYR A 1 305 ? 12.148 5.840 7.718 1.00 87.94 305 TYR A C 1
ATOM 2407 O O . TYR A 1 305 ? 13.135 6.513 8.030 1.00 87.94 305 TYR A O 1
ATOM 2415 N N . SER A 1 306 ? 12.142 4.510 7.851 1.00 86.19 306 SER A N 1
ATOM 2416 C CA . SER A 1 306 ? 13.343 3.796 8.272 1.00 86.19 306 SER A CA 1
ATOM 2417 C C . SER A 1 306 ? 14.411 3.837 7.175 1.00 86.19 306 SER A C 1
ATOM 2419 O O . SER A 1 306 ? 14.123 4.071 5.999 1.00 86.19 306 SER A O 1
ATOM 2421 N N . TYR A 1 307 ? 15.662 3.541 7.541 1.00 83.81 307 TYR A N 1
ATOM 2422 C CA . TYR A 1 307 ? 16.746 3.396 6.564 1.00 83.81 307 TYR A CA 1
ATOM 2423 C C . TYR A 1 307 ? 16.368 2.444 5.417 1.00 83.81 307 TYR A C 1
ATOM 2425 O O . TYR A 1 307 ? 16.579 2.775 4.255 1.00 83.81 307 TYR A O 1
ATOM 2433 N N . ASN A 1 308 ? 15.752 1.302 5.739 1.00 82.56 308 ASN A N 1
ATOM 2434 C CA . ASN A 1 308 ? 15.379 0.289 4.750 1.00 82.56 308 ASN A CA 1
ATOM 2435 C C . ASN A 1 308 ? 14.291 0.781 3.780 1.00 82.56 308 ASN A C 1
ATOM 2437 O O . ASN A 1 308 ? 14.225 0.300 2.652 1.00 82.56 308 ASN A O 1
ATOM 2441 N N . ASP A 1 309 ? 13.455 1.731 4.205 1.00 84.56 309 ASP A N 1
ATOM 2442 C CA . ASP A 1 309 ? 12.393 2.306 3.372 1.00 84.56 309 ASP A CA 1
ATOM 2443 C C . ASP A 1 309 ? 12.931 3.443 2.488 1.00 84.56 309 ASP A C 1
ATOM 2445 O O . ASP A 1 309 ? 12.514 3.599 1.339 1.00 84.56 309 ASP A O 1
ATOM 2449 N N . LEU A 1 310 ? 13.905 4.213 2.993 1.00 87.06 310 LEU A N 1
ATOM 2450 C CA . LEU A 1 310 ? 14.569 5.288 2.247 1.00 87.06 310 LEU A CA 1
ATOM 2451 C C . LEU A 1 310 ? 15.592 4.774 1.235 1.00 87.06 310 LEU A C 1
ATOM 2453 O O . LEU A 1 310 ? 15.748 5.371 0.166 1.00 87.06 310 LEU A O 1
ATOM 2457 N N . GLU A 1 311 ? 16.293 3.684 1.550 1.00 85.88 311 GLU A N 1
ATOM 2458 C CA . GLU A 1 311 ? 17.348 3.119 0.710 1.00 85.88 311 GLU A CA 1
ATOM 2459 C C . GLU A 1 311 ? 16.928 2.915 -0.757 1.00 85.88 311 GLU A C 1
ATOM 2461 O O . GLU A 1 311 ? 17.620 3.436 -1.643 1.00 85.88 311 GLU A O 1
ATOM 2466 N N . PRO A 1 312 ? 15.809 2.234 -1.075 1.00 81.56 312 PRO A N 1
ATOM 2467 C CA . PRO A 1 312 ? 15.407 2.022 -2.463 1.00 81.56 312 PRO A CA 1
ATOM 2468 C C . PRO A 1 312 ? 15.054 3.330 -3.188 1.00 81.56 312 PRO A C 1
ATOM 2470 O O . PRO A 1 312 ? 15.391 3.485 -4.366 1.00 81.56 312 PRO A O 1
ATOM 2473 N N . LEU A 1 313 ? 14.439 4.294 -2.493 1.00 86.12 313 LEU A N 1
ATOM 2474 C CA . LEU A 1 313 ? 14.060 5.594 -3.057 1.00 86.12 313 LEU A CA 1
ATOM 2475 C C . LEU A 1 313 ? 15.301 6.421 -3.409 1.00 86.12 313 LEU A C 1
ATOM 2477 O O . LEU A 1 313 ? 15.451 6.902 -4.534 1.00 86.12 313 LEU A O 1
ATOM 2481 N N . ILE A 1 314 ? 16.240 6.531 -2.471 1.00 89.38 314 ILE A N 1
ATOM 2482 C CA . ILE A 1 314 ? 17.483 7.287 -2.653 1.00 89.38 314 ILE A CA 1
ATOM 2483 C C . ILE A 1 314 ? 18.380 6.626 -3.702 1.00 89.38 314 ILE A C 1
ATOM 2485 O O . ILE A 1 314 ? 18.962 7.315 -4.546 1.00 89.38 314 ILE A O 1
ATOM 2489 N N . THR A 1 315 ? 18.427 5.293 -3.726 1.00 86.00 315 THR A N 1
ATOM 2490 C CA . THR A 1 315 ? 19.151 4.534 -4.754 1.00 86.00 315 THR A CA 1
ATOM 2491 C C . THR A 1 315 ? 18.606 4.824 -6.152 1.00 86.00 315 THR A C 1
ATOM 2493 O O . THR A 1 315 ? 19.380 5.008 -7.098 1.00 86.00 315 THR A O 1
ATOM 2496 N N . LEU A 1 316 ? 17.282 4.934 -6.302 1.00 83.94 316 LEU A N 1
ATOM 2497 C CA . LEU A 1 316 ? 16.660 5.319 -7.566 1.00 83.94 316 LEU A CA 1
ATOM 2498 C C . LEU A 1 316 ? 17.039 6.750 -7.977 1.00 83.94 316 LEU A C 1
ATOM 2500 O O . LEU A 1 316 ? 17.435 6.969 -9.125 1.00 83.94 316 LEU A O 1
ATOM 2504 N N . LEU A 1 317 ? 16.975 7.718 -7.060 1.00 89.62 317 LEU A N 1
ATOM 2505 C CA . LEU A 1 317 ? 17.357 9.108 -7.344 1.00 89.62 317 LEU A CA 1
ATOM 2506 C C . LEU A 1 317 ? 18.832 9.235 -7.746 1.00 89.62 317 LEU A C 1
ATOM 2508 O O . LEU A 1 317 ? 19.166 9.940 -8.707 1.00 89.62 317 LEU A O 1
ATOM 2512 N N . GLN A 1 318 ? 19.718 8.502 -7.069 1.00 90.06 318 GLN A N 1
ATOM 2513 C CA . GLN A 1 318 ? 21.127 8.399 -7.439 1.00 90.06 318 GLN A CA 1
ATOM 2514 C C . GLN A 1 318 ? 21.288 7.837 -8.851 1.00 90.06 318 GLN A C 1
ATOM 2516 O O . GLN A 1 318 ? 21.992 8.420 -9.679 1.00 90.06 318 GLN A O 1
ATOM 2521 N N . ALA A 1 319 ? 20.626 6.720 -9.141 1.00 80.69 319 ALA A N 1
ATOM 2522 C CA . ALA A 1 319 ? 20.681 6.073 -10.442 1.00 80.69 319 ALA A CA 1
ATOM 2523 C C . ALA A 1 319 ? 20.229 7.008 -11.574 1.00 80.69 319 ALA A C 1
ATOM 2525 O O . ALA A 1 319 ? 20.919 7.128 -12.590 1.00 80.69 319 ALA A O 1
ATOM 2526 N N . VAL A 1 320 ? 19.103 7.703 -11.387 1.00 82.88 320 VAL A N 1
ATOM 2527 C CA . VAL A 1 320 ? 18.584 8.690 -12.344 1.00 82.88 320 VAL A CA 1
ATOM 2528 C C . VAL A 1 320 ? 19.610 9.797 -12.569 1.00 82.88 320 VAL A C 1
ATOM 2530 O O . VAL A 1 320 ? 19.944 10.103 -13.714 1.00 82.88 320 VAL A O 1
ATOM 2533 N N . THR A 1 321 ? 20.152 10.354 -11.489 1.00 88.56 321 THR A N 1
ATOM 2534 C CA . THR A 1 321 ? 21.134 11.442 -11.537 1.00 88.56 321 THR A CA 1
ATOM 2535 C C . THR A 1 321 ? 22.358 11.062 -12.371 1.00 88.56 321 THR A C 1
ATOM 2537 O O . THR A 1 321 ? 22.688 11.735 -13.349 1.00 88.56 321 THR A O 1
ATOM 2540 N N . LEU A 1 322 ? 22.996 9.936 -12.042 1.00 84.31 322 LEU A N 1
ATOM 2541 C CA . LEU A 1 322 ? 24.234 9.502 -12.692 1.00 84.31 322 LEU A CA 1
ATOM 2542 C C . LEU A 1 322 ? 24.018 9.117 -14.158 1.00 84.31 322 LEU A C 1
ATOM 2544 O O . LEU A 1 322 ? 24.804 9.506 -15.023 1.00 84.31 322 LEU A O 1
ATOM 2548 N N . ARG A 1 323 ? 22.917 8.426 -14.468 1.00 74.81 323 ARG A N 1
ATOM 2549 C CA . ARG A 1 323 ? 22.604 8.017 -15.843 1.00 74.81 323 ARG A CA 1
ATOM 2550 C C . ARG A 1 323 ? 22.289 9.208 -16.736 1.00 74.81 323 ARG A C 1
ATOM 2552 O O . ARG A 1 323 ? 22.710 9.248 -17.891 1.00 74.81 323 ARG A O 1
ATOM 2559 N N . ARG A 1 324 ? 21.530 10.187 -16.233 1.00 82.38 324 ARG A N 1
ATOM 2560 C CA . ARG A 1 324 ? 21.234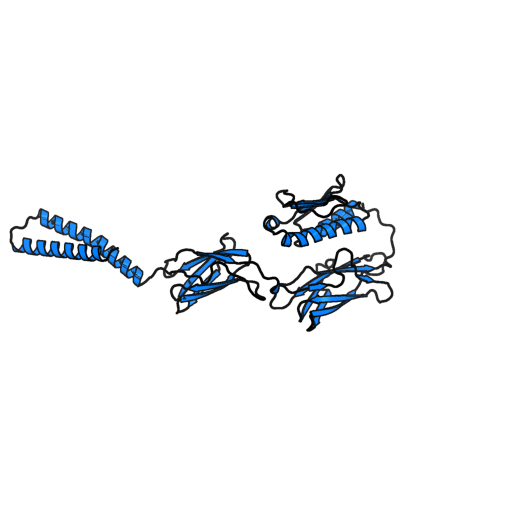 11.396 -17.009 1.00 82.38 324 ARG A CA 1
ATOM 2561 C C . ARG A 1 324 ? 22.483 12.260 -17.173 1.00 82.38 324 ARG A C 1
ATOM 2563 O O . ARG A 1 324 ? 22.594 12.906 -18.214 1.00 82.38 324 ARG A O 1
ATOM 2570 N N . ALA A 1 325 ? 23.420 12.243 -16.224 1.00 77.38 325 ALA A N 1
ATOM 2571 C CA . ALA A 1 325 ? 24.685 12.949 -16.379 1.00 77.38 325 ALA A CA 1
ATOM 2572 C C . ALA A 1 325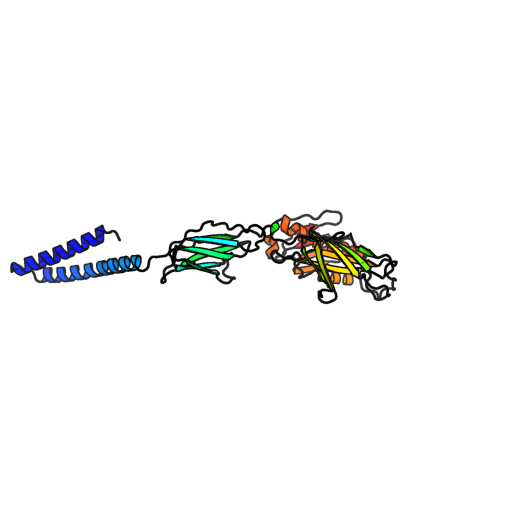 ? 25.508 12.345 -17.530 1.00 77.38 325 ALA A C 1
ATOM 2574 O O . ALA A 1 325 ? 25.843 13.056 -18.481 1.00 77.38 325 ALA A O 1
ATOM 2575 N N . ASP A 1 326 ? 25.702 11.023 -17.518 1.00 70.94 326 ASP A N 1
ATOM 2576 C CA . ASP A 1 326 ? 26.411 10.285 -18.571 1.00 70.94 326 ASP A CA 1
ATOM 2577 C C . ASP A 1 326 ? 25.744 10.457 -19.951 1.00 70.94 326 ASP A C 1
ATOM 2579 O O . ASP A 1 326 ? 26.365 10.924 -20.906 1.00 70.94 326 ASP A O 1
ATOM 2583 N N . ALA A 1 327 ? 24.424 10.250 -20.041 1.00 60.97 327 ALA A N 1
ATOM 2584 C CA . ALA A 1 327 ? 23.667 10.371 -21.294 1.00 60.97 327 ALA A CA 1
ATOM 2585 C C . ALA A 1 327 ? 23.685 11.783 -21.921 1.00 60.97 327 ALA A C 1
ATOM 2587 O O . ALA A 1 327 ? 23.316 11.961 -23.093 1.00 60.97 327 ALA A O 1
ATOM 2588 N N . ASN A 1 328 ? 24.060 12.806 -21.148 1.00 72.88 328 ASN A N 1
ATOM 2589 C CA . ASN A 1 328 ? 24.172 14.190 -21.602 1.00 72.88 328 ASN A CA 1
ATOM 2590 C C . ASN A 1 328 ? 25.616 14.718 -21.620 1.00 72.88 328 ASN A C 1
ATOM 2592 O O . ASN A 1 328 ? 25.800 15.893 -21.936 1.00 72.88 328 ASN A O 1
ATOM 2596 N N . ASN A 1 329 ? 26.633 13.888 -21.355 1.00 77.50 329 ASN A N 1
ATOM 2597 C CA . ASN A 1 329 ? 28.036 14.310 -21.222 1.00 77.50 329 ASN A CA 1
ATOM 2598 C C . ASN A 1 329 ? 28.220 15.444 -20.186 1.00 77.50 329 ASN A C 1
ATOM 2600 O O . ASN A 1 329 ? 28.950 16.425 -20.409 1.00 77.50 329 ASN A O 1
ATOM 2604 N N . VAL A 1 330 ? 27.493 15.345 -19.074 1.00 81.50 330 VAL A N 1
ATOM 2605 C CA . VAL A 1 330 ? 27.671 16.164 -17.872 1.00 81.50 330 VAL A CA 1
ATOM 2606 C C . VAL A 1 330 ? 28.631 15.420 -16.947 1.00 81.50 330 VAL A C 1
ATOM 2608 O O . VAL A 1 330 ? 28.561 14.199 -16.833 1.00 81.50 330 VAL A O 1
ATOM 2611 N N . GLU A 1 331 ? 29.565 16.144 -16.332 1.00 87.81 331 GLU A N 1
ATOM 2612 C CA . GLU A 1 331 ? 30.492 15.554 -15.362 1.00 87.81 331 GLU A CA 1
ATOM 2613 C C . GLU A 1 331 ? 29.717 14.901 -14.218 1.00 87.81 331 GLU A C 1
ATOM 2615 O O . GLU A 1 331 ? 28.647 15.375 -13.844 1.00 87.81 331 GLU A O 1
ATOM 2620 N N . THR A 1 332 ? 30.254 13.816 -13.656 1.00 90.06 332 THR A N 1
ATOM 2621 C CA . THR A 1 332 ? 29.591 13.102 -12.556 1.00 90.06 332 THR A CA 1
ATOM 2622 C C . THR A 1 332 ? 29.304 14.077 -11.410 1.00 90.06 332 THR A C 1
ATOM 2624 O O . THR A 1 332 ? 30.259 14.627 -10.863 1.00 90.06 332 THR A O 1
ATOM 2627 N N . PRO A 1 333 ? 28.031 14.319 -11.054 1.00 92.75 333 PRO A N 1
ATOM 2628 C CA . PRO A 1 333 ? 27.683 15.310 -10.048 1.00 92.75 333 PRO A CA 1
ATOM 2629 C C . PRO A 1 333 ? 27.809 14.745 -8.631 1.00 92.75 333 PRO A C 1
ATOM 2631 O O . PRO A 1 333 ? 27.709 13.531 -8.409 1.00 92.75 333 PRO A O 1
ATOM 2634 N N . ASN A 1 334 ? 27.954 15.652 -7.667 1.00 95.94 334 ASN A N 1
ATOM 2635 C CA . ASN A 1 334 ? 27.592 15.376 -6.283 1.00 95.94 334 ASN A CA 1
ATOM 2636 C C . ASN A 1 334 ? 26.070 15.245 -6.177 1.00 95.94 334 ASN A C 1
ATOM 2638 O O . ASN A 1 334 ? 25.322 15.819 -6.976 1.00 95.94 334 ASN A O 1
ATOM 2642 N N . ILE A 1 335 ? 25.606 14.506 -5.179 1.00 97.06 335 ILE A N 1
ATOM 2643 C CA . ILE A 1 335 ? 24.181 14.287 -4.943 1.00 97.06 335 ILE A CA 1
ATOM 2644 C C . ILE A 1 335 ? 23.874 14.659 -3.504 1.00 97.06 335 ILE A C 1
ATOM 2646 O O . ILE A 1 335 ? 24.585 14.238 -2.595 1.00 97.06 335 ILE A O 1
ATOM 2650 N N . LYS A 1 336 ? 22.813 15.431 -3.305 1.00 97.38 336 LYS A N 1
ATOM 2651 C CA . LYS A 1 336 ? 22.236 15.726 -1.997 1.00 97.38 336 LYS A CA 1
ATOM 2652 C C . LYS A 1 336 ? 20.769 15.346 -2.001 1.00 97.38 336 LYS A C 1
ATOM 2654 O O . LYS A 1 336 ? 20.056 15.657 -2.954 1.00 97.38 336 LYS A O 1
ATOM 2659 N N . ILE A 1 337 ? 20.332 14.699 -0.934 1.00 95.81 337 ILE A N 1
ATOM 2660 C CA . ILE A 1 337 ? 18.929 14.407 -0.677 1.00 95.81 337 ILE A CA 1
ATOM 2661 C C . ILE A 1 337 ? 18.535 15.175 0.577 1.00 95.81 337 ILE A C 1
ATOM 2663 O O . ILE A 1 337 ? 19.156 15.005 1.630 1.00 95.81 337 ILE A O 1
ATOM 2667 N N . ILE A 1 338 ? 17.530 16.035 0.448 1.00 96.88 338 ILE A N 1
ATOM 2668 C CA . ILE A 1 338 ? 17.037 16.879 1.534 1.00 96.88 338 ILE A CA 1
ATOM 2669 C C . ILE A 1 338 ? 15.543 16.660 1.768 1.00 96.88 338 ILE A C 1
ATOM 2671 O O . ILE A 1 338 ? 14.814 16.291 0.851 1.00 96.88 338 ILE A O 1
ATOM 2675 N N . LEU A 1 339 ? 15.075 16.926 2.981 1.00 95.06 339 LEU A N 1
ATOM 2676 C CA . LEU A 1 339 ? 13.656 17.075 3.292 1.00 95.06 339 LEU A CA 1
ATOM 2677 C C . LEU A 1 339 ? 13.162 18.487 2.918 1.00 95.06 339 LEU A C 1
ATOM 2679 O O . LEU A 1 339 ? 13.979 19.400 2.758 1.00 95.06 339 LEU A O 1
ATOM 2683 N N . PRO A 1 340 ? 11.837 18.715 2.822 1.00 93.81 340 PRO A N 1
ATOM 2684 C CA . PRO A 1 340 ? 11.275 20.042 2.541 1.00 93.81 340 PRO A CA 1
ATOM 2685 C C . PRO A 1 340 ? 11.690 21.138 3.537 1.00 93.81 340 PRO A C 1
ATOM 2687 O O . PRO A 1 340 ? 11.759 22.309 3.170 1.00 93.81 340 PRO A O 1
ATOM 2690 N N . ASN A 1 341 ? 12.025 20.767 4.777 1.00 91.62 341 ASN A N 1
ATOM 2691 C CA . ASN A 1 341 ? 12.548 21.677 5.803 1.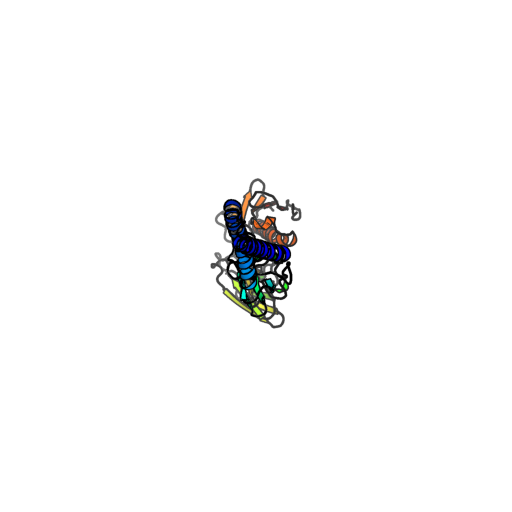00 91.62 341 ASN A CA 1
ATOM 2692 C C . ASN A 1 341 ? 14.041 22.052 5.603 1.00 91.62 341 ASN A C 1
ATOM 2694 O O . ASN A 1 341 ? 14.582 22.848 6.371 1.00 91.62 341 ASN A O 1
ATOM 2698 N N . GLY A 1 342 ? 14.709 21.494 4.586 1.00 92.19 342 GLY A N 1
ATOM 2699 C CA . GLY A 1 342 ? 16.118 21.728 4.260 1.00 92.19 342 GLY A CA 1
ATOM 2700 C C . GLY A 1 342 ? 17.113 20.785 4.944 1.00 92.19 342 GLY A C 1
ATOM 2701 O O . GLY A 1 342 ? 18.312 20.888 4.681 1.00 92.19 342 GLY A O 1
ATOM 2702 N N . GLN A 1 343 ? 16.657 19.864 5.795 1.00 94.19 343 GLN A N 1
ATOM 2703 C CA . GLN A 1 343 ? 17.513 18.864 6.432 1.00 94.19 343 GLN A CA 1
ATOM 2704 C C . GLN A 1 343 ? 18.071 17.889 5.394 1.00 94.19 343 GLN A C 1
ATOM 2706 O O . GLN A 1 343 ? 17.313 17.285 4.641 1.00 94.19 343 GLN A O 1
ATOM 2711 N N . GLN A 1 344 ? 19.392 17.705 5.374 1.00 95.69 344 GLN A N 1
ATOM 2712 C CA . GLN A 1 344 ? 20.041 16.685 4.552 1.00 95.69 344 GLN A CA 1
ATOM 2713 C C . GLN A 1 344 ? 19.896 15.315 5.217 1.00 95.69 344 GLN A C 1
ATOM 2715 O O . GLN A 1 344 ? 20.205 15.176 6.396 1.00 95.69 344 GLN A O 1
ATOM 2720 N N . ILE A 1 345 ? 19.436 14.326 4.453 1.00 94.12 345 ILE A N 1
ATOM 2721 C CA . ILE A 1 345 ? 19.237 12.943 4.921 1.00 94.12 345 ILE A CA 1
ATOM 2722 C C . ILE A 1 345 ? 20.146 11.946 4.199 1.00 94.12 345 ILE A C 1
ATOM 2724 O O . ILE A 1 345 ? 20.348 10.829 4.668 1.00 94.12 345 ILE A O 1
ATOM 2728 N N . ALA A 1 346 ? 20.711 12.339 3.056 1.00 94.75 346 ALA A N 1
ATOM 2729 C CA . ALA A 1 346 ? 21.767 11.591 2.395 1.00 94.75 346 ALA A CA 1
ATOM 2730 C C . ALA A 1 346 ? 22.598 12.490 1.477 1.00 94.75 346 ALA A C 1
ATOM 2732 O O . ALA A 1 346 ? 22.105 13.479 0.919 1.00 94.75 346 ALA A O 1
ATOM 2733 N N . HIS A 1 347 ? 23.844 12.095 1.248 1.00 96.44 347 HIS A N 1
ATOM 2734 C CA . HIS A 1 347 ? 24.715 12.720 0.268 1.00 96.44 347 HIS A CA 1
ATOM 2735 C C . HIS A 1 347 ? 25.652 11.726 -0.403 1.00 96.44 347 HIS A C 1
ATOM 2737 O O . HIS A 1 347 ? 25.997 10.667 0.120 1.00 96.44 347 HIS A O 1
ATOM 2743 N N . ARG A 1 348 ? 26.128 12.120 -1.579 1.00 95.38 348 ARG A N 1
ATOM 2744 C CA . ARG A 1 348 ? 27.188 11.434 -2.299 1.00 95.38 348 ARG A CA 1
ATOM 2745 C C . ARG A 1 348 ? 28.142 12.450 -2.897 1.00 95.38 348 ARG A C 1
ATOM 2747 O O . ARG A 1 348 ? 27.759 13.201 -3.796 1.00 95.38 348 ARG A O 1
ATOM 2754 N N . ASP A 1 349 ? 29.396 12.371 -2.484 1.00 92.56 349 ASP A N 1
ATOM 2755 C CA . ASP A 1 349 ? 30.483 13.067 -3.164 1.00 92.56 349 ASP A CA 1
ATOM 2756 C C . ASP A 1 349 ? 30.978 12.257 -4.369 1.00 92.56 349 ASP A C 1
ATOM 2758 O O . ASP A 1 349 ? 30.878 11.023 -4.409 1.00 92.56 349 ASP A O 1
ATOM 2762 N N . VAL A 1 350 ? 31.536 12.940 -5.369 1.00 86.06 350 VAL A N 1
ATOM 2763 C CA . VAL A 1 350 ? 32.132 12.280 -6.540 1.00 86.06 350 VAL A CA 1
ATOM 2764 C C . VAL A 1 350 ? 33.162 11.227 -6.110 1.00 86.06 350 VAL A C 1
ATOM 2766 O O . VAL A 1 350 ? 34.073 11.502 -5.336 1.00 86.06 350 VAL A O 1
ATOM 2769 N N . GLY A 1 351 ? 33.021 10.011 -6.645 1.00 76.19 351 GLY A N 1
ATOM 2770 C CA . GLY A 1 351 ? 33.915 8.882 -6.359 1.00 76.19 351 GLY A CA 1
ATOM 2771 C C . GLY A 1 351 ? 33.567 8.084 -5.100 1.00 76.19 351 GLY A C 1
ATOM 2772 O O . GLY A 1 351 ? 34.140 7.018 -4.906 1.00 76.19 351 GLY A O 1
ATOM 2773 N N . ASN A 1 352 ? 32.598 8.541 -4.303 1.00 83.69 352 ASN A N 1
ATOM 2774 C CA . ASN A 1 352 ? 32.162 7.863 -3.087 1.00 83.69 352 ASN A CA 1
ATOM 2775 C C . ASN A 1 352 ? 30.820 7.138 -3.273 1.00 83.69 352 ASN A C 1
ATOM 2777 O O . ASN A 1 352 ? 30.076 7.360 -4.240 1.00 83.69 352 ASN A O 1
ATOM 2781 N N . GLU A 1 353 ? 30.521 6.246 -2.333 1.00 86.75 353 GLU A N 1
ATOM 2782 C CA . GLU A 1 353 ? 29.196 5.651 -2.166 1.00 86.75 353 GLU A CA 1
ATOM 2783 C C . GLU A 1 353 ? 28.223 6.658 -1.537 1.00 86.75 353 GLU A C 1
ATOM 2785 O O . GLU A 1 353 ? 28.639 7.668 -0.962 1.00 86.75 353 GLU A O 1
ATOM 2790 N N . MET A 1 354 ? 26.921 6.398 -1.684 1.00 90.19 354 MET A N 1
ATOM 2791 C CA . MET A 1 354 ? 25.889 7.192 -1.021 1.00 90.19 354 MET A CA 1
ATOM 2792 C C . MET A 1 354 ? 25.986 6.991 0.490 1.00 90.19 354 MET A C 1
ATOM 2794 O O . MET A 1 354 ? 25.982 5.861 0.972 1.00 90.19 354 MET A O 1
ATOM 2798 N N . LYS A 1 355 ? 26.056 8.094 1.227 1.00 91.62 355 LYS A N 1
ATOM 2799 C CA . LYS A 1 355 ? 26.032 8.124 2.685 1.00 91.62 355 LYS A CA 1
ATOM 2800 C C . LYS A 1 355 ? 24.679 8.632 3.143 1.00 91.62 355 LYS A C 1
ATOM 2802 O O . LYS A 1 355 ? 24.195 9.634 2.628 1.00 91.62 355 LYS A O 1
ATOM 2807 N N . PHE A 1 356 ? 24.090 7.936 4.102 1.00 89.25 356 PHE A N 1
ATOM 2808 C CA . PHE A 1 356 ? 22.868 8.362 4.770 1.00 89.25 356 PHE A CA 1
ATOM 2809 C C . PHE A 1 356 ? 23.277 9.149 6.013 1.00 89.25 356 PHE A C 1
ATOM 2811 O O . PHE A 1 356 ? 24.150 8.704 6.756 1.00 89.25 356 PHE A O 1
ATOM 2818 N N . ASP A 1 357 ? 22.680 10.323 6.191 1.00 84.69 357 ASP A N 1
ATOM 2819 C CA . ASP A 1 357 ? 23.061 11.317 7.203 1.00 84.69 357 ASP A CA 1
ATOM 2820 C C . ASP A 1 357 ? 22.161 11.293 8.445 1.00 84.69 357 ASP A C 1
ATOM 2822 O O . ASP A 1 357 ? 22.218 12.217 9.256 1.00 84.69 357 ASP A O 1
ATOM 2826 N N . ASN A 1 358 ? 21.343 10.244 8.579 1.00 61.69 358 ASN A N 1
ATOM 2827 C CA . ASN A 1 358 ? 20.476 10.029 9.738 1.00 61.69 358 ASN A CA 1
ATOM 2828 C C . ASN A 1 358 ? 21.262 9.726 11.016 1.00 61.69 358 ASN A C 1
ATOM 2830 O O . ASN A 1 358 ? 22.131 8.821 10.986 1.00 61.69 358 ASN A O 1
#

Organism: NCBI:txid2801452

Radius of gyration: 36.67 Å; Cα contacts (8 Å, |Δi|>4): 701; chains: 1; bounding box: 85×47×113 Å

InterPro domains:
  IPR013783 Immunoglobulin-like fold [G3DSA:2.60.40.10] (161-246)

Nearest PDB structures (foldseek):
  7y6e-assembly6_F  TM=3.120E-01  e=3.058E-05  Chelicerata
  6tpw-assembly1_A  TM=3.105E-01  e=6.041E-05  Homo sapiens
  7mrn-assembly1_A  TM=3.098E-01  e=1.677E-04  Mus musculus
  5uwv-assembly1_B  TM=3.430E-01  e=2.035E-03  Mycobacteroides abscessus ATCC 19977
  5uwv-assembly3_D  TM=3.265E-01  e=8.690E-04  Mycobacteroides abscessus ATCC 19977

pLDDT: mean 82.56, std 12.04, range [42.19, 98.0]

Mean predicted aligned error: 17.28 Å

Sequence (358 aa):
MNYFWIIFNVLLIVALIYWMFRSYKSKKYNKILFVISVIVSVILIIPLLNGIVSNADSIIHPTPFLKLRSKNIHINGTHTKGVLYGETLSNSKVILKDADGIDDNIIVKSNGNGTFKATGLDDCTDYKVTAQKNGKKSDTLKISVGDIPESAYTKLHVNHSNSNNALIINNTDRNTITASGTSSPNAIIKFENPDDNYRVIKKVTANNNGKWAIKLNGPGTGETDKKEIEYYIEAKISNRLTNNDGAIFIENTNHKNMPKKKINKYDKYTKQLNGYVNRGNATDVSYDQTGNTVTWTGFEAWEDYSYNDLEPLITLLQAVTLRRADANNVETPNIKIILPNGQQIAHRDVGNEMKFDN

Secondary structure (DSSP, 8-state):
--HHHHHHHHHHHHHHHHHHHHHHHTS---HHHHHHHHHHHHHHHHHHHHHHHHHHHHHHSPPPP-EES-SEEPP-TT-SSEEEEEE-STT-EEEEEESSS-SPPEEEE--TTSEEEEEEEPTT-EEEEEEEETTEEPPPEEEEEPPPPGGGBPPEEETT-STT--EEEPTTSTTEEEEEEEESTTPEEEEEEGGGTTEEEEEEE--TTSEEEEEEE---SSTTS-SEEEEEEEEE-TTSBPEEEEEEEEEETT----------HHHHHHHHHHTTTTSSS-SEEEEETTTTEEEEE--GGGGG--HHHHHHHHHHHHHHHHHHHHHTTPPPPEEEEE-TTS-EEEEE-TTS--EE--

Solvent-accessible surface area (backbone atoms only — not comparable to full-atom values): 19484 Å² total; per-residue (Å²): 131,63,69,66,60,58,53,52,51,52,51,51,46,52,51,50,54,50,49,50,54,52,34,59,75,65,74,75,59,55,70,66,62,53,54,51,51,51,53,52,46,56,62,57,45,55,63,50,50,54,52,50,51,54,52,50,44,46,70,78,55,49,66,23,50,71,45,64,79,60,50,69,31,72,31,58,62,43,37,77,43,22,64,51,46,34,40,37,46,52,66,20,42,35,40,35,32,43,69,87,62,83,59,81,64,50,73,41,60,20,39,88,85,8,41,36,69,46,70,76,37,56,53,70,38,44,32,41,34,32,27,36,36,92,92,32,60,24,73,76,45,72,33,40,25,41,58,67,40,77,70,12,46,30,48,74,44,54,62,54,52,58,90,83,36,59,49,74,40,68,94,82,49,94,53,48,47,76,49,40,36,42,34,39,56,59,17,41,35,38,33,19,30,66,91,57,82,52,40,76,77,47,74,48,64,18,38,89,83,6,43,38,71,47,81,43,78,45,33,54,77,50,74,86,42,48,51,55,39,62,33,42,29,37,28,36,38,100,66,34,43,66,30,71,86,42,48,44,40,26,35,37,80,76,49,55,84,68,88,72,78,88,65,58,50,63,62,57,34,53,55,57,55,48,68,51,37,75,69,92,60,21,66,39,65,48,72,45,78,87,77,38,30,38,40,36,25,36,48,73,72,56,78,78,49,51,70,82,65,44,46,63,46,52,52,49,54,51,42,53,53,54,50,44,22,58,78,41,77,43,73,80,50,28,40,38,34,23,35,76,90,65,50,64,48,29,40,23,54,73,96,55,70,79,41,72,61,119